Protein AF-A0A358J185-F1 (afdb_monomer)

Mean predicted aligned error: 3.89 Å

Structure (mmCIF, N/CA/C/O backbone):
data_AF-A0A358J185-F1
#
_entry.id   AF-A0A358J185-F1
#
loop_
_atom_site.group_PDB
_atom_site.id
_atom_site.type_symbol
_atom_site.label_atom_id
_atom_site.label_alt_id
_atom_site.label_comp_id
_atom_site.label_asym_id
_atom_site.label_entity_id
_atom_site.label_seq_id
_atom_site.pdbx_PDB_ins_code
_atom_site.Cartn_x
_atom_site.Cartn_y
_atom_site.Cartn_z
_atom_site.occupancy
_atom_site.B_iso_or_equiv
_atom_site.auth_seq_id
_atom_site.auth_comp_id
_atom_site.auth_asym_id
_atom_site.auth_atom_id
_atom_site.pdbx_PDB_model_num
ATOM 1 N N . MET A 1 1 ? -5.101 -3.914 -19.985 1.00 59.25 1 MET A N 1
ATOM 2 C CA . MET A 1 1 ? -5.895 -3.019 -20.873 1.00 59.25 1 MET A CA 1
ATOM 3 C C . MET A 1 1 ? -5.286 -1.609 -20.843 1.00 59.25 1 MET A C 1
ATOM 5 O O . MET A 1 1 ? -5.954 -0.661 -20.461 1.00 59.25 1 MET A O 1
ATOM 9 N N . LEU A 1 2 ? -4.004 -1.486 -21.216 1.00 67.00 2 LEU A N 1
ATOM 10 C CA . LEU A 1 2 ? -3.226 -0.236 -21.304 1.00 67.00 2 LEU A CA 1
ATOM 11 C C . LEU A 1 2 ? -2.103 -0.425 -22.350 1.00 67.00 2 LEU A C 1
ATOM 13 O O . LEU A 1 2 ? -0.929 -0.325 -22.026 1.00 67.00 2 LEU A O 1
ATOM 17 N N . GLN A 1 3 ? -2.456 -0.813 -23.576 1.00 63.97 3 GLN A N 1
ATOM 18 C CA . GLN A 1 3 ? -1.475 -1.073 -24.640 1.00 63.97 3 GLN A CA 1
ATOM 19 C C . GLN A 1 3 ? -1.248 0.183 -25.482 1.00 63.97 3 GLN A C 1
ATOM 21 O O . GLN A 1 3 ? -2.198 0.934 -25.718 1.00 63.97 3 GLN A O 1
ATOM 26 N N . ASN A 1 4 ? -0.024 0.371 -25.981 1.00 73.94 4 ASN A N 1
ATOM 27 C CA . ASN A 1 4 ? 0.360 1.477 -26.870 1.00 73.94 4 ASN A CA 1
ATOM 28 C C . ASN A 1 4 ? 0.267 2.866 -26.216 1.00 73.94 4 ASN A C 1
ATOM 30 O O . ASN A 1 4 ? 0.057 3.875 -26.893 1.00 73.94 4 ASN A O 1
ATOM 34 N N . LEU A 1 5 ? 0.384 2.929 -24.888 1.00 81.19 5 LEU A N 1
ATOM 35 C CA . LEU A 1 5 ? 0.403 4.183 -24.133 1.00 81.19 5 LEU A CA 1
ATOM 36 C C . LEU A 1 5 ? 1.805 4.549 -23.651 1.00 81.19 5 LEU A C 1
ATOM 38 O O . LEU A 1 5 ? 1.970 5.625 -23.088 1.00 81.19 5 LEU A O 1
ATOM 42 N N . GLU A 1 6 ? 2.812 3.709 -23.862 1.00 79.00 6 GLU A N 1
ATOM 43 C CA . GLU A 1 6 ? 4.148 3.821 -23.277 1.00 79.00 6 GLU A CA 1
ATOM 44 C C . GLU A 1 6 ? 4.807 5.143 -23.680 1.00 79.00 6 GLU A C 1
ATOM 46 O O . GLU A 1 6 ? 5.250 5.906 -22.821 1.00 79.00 6 GLU A O 1
ATOM 51 N N . THR A 1 7 ? 4.804 5.463 -24.978 1.00 78.31 7 THR A N 1
ATOM 52 C CA . THR A 1 7 ? 5.382 6.707 -25.510 1.00 78.31 7 THR A CA 1
ATOM 53 C C . THR A 1 7 ? 4.653 7.940 -24.976 1.00 78.31 7 THR A C 1
ATOM 55 O O . THR A 1 7 ? 5.288 8.850 -24.446 1.00 78.31 7 THR A O 1
ATOM 58 N N . LEU A 1 8 ? 3.315 7.950 -25.024 1.00 83.25 8 LEU A N 1
ATOM 59 C CA . LEU A 1 8 ? 2.507 9.063 -24.506 1.00 83.25 8 LEU A CA 1
ATOM 60 C C . LEU A 1 8 ? 2.686 9.240 -22.989 1.00 83.25 8 LEU A C 1
ATOM 62 O O . LEU A 1 8 ? 2.781 10.362 -22.492 1.00 83.25 8 LEU A O 1
ATOM 66 N N . SER A 1 9 ? 2.791 8.135 -22.251 1.00 84.06 9 SER A N 1
ATOM 67 C CA . SER A 1 9 ? 2.988 8.105 -20.797 1.00 84.06 9 SER A CA 1
ATOM 68 C C . SER A 1 9 ? 4.340 8.685 -20.381 1.00 84.06 9 SER A C 1
ATOM 70 O O . SER A 1 9 ? 4.456 9.294 -19.313 1.00 84.06 9 SER A O 1
ATOM 72 N N . ARG A 1 10 ? 5.377 8.528 -21.215 1.00 83.25 10 ARG A N 1
ATOM 73 C CA . ARG A 1 10 ? 6.713 9.089 -20.954 1.00 83.25 10 ARG A CA 1
ATOM 74 C C . ARG A 1 10 ? 6.713 10.607 -20.995 1.00 83.25 10 ARG A C 1
ATOM 76 O O . ARG A 1 10 ? 7.297 11.229 -20.110 1.00 83.25 10 ARG A O 1
ATOM 83 N N . GLU A 1 11 ? 6.043 11.184 -21.984 1.00 88.12 11 GLU A N 1
ATOM 84 C CA . GLU A 1 11 ? 6.036 12.631 -22.218 1.00 88.12 11 GLU A CA 1
ATOM 85 C C . GLU A 1 11 ? 4.944 13.363 -21.426 1.00 88.12 11 GLU A C 1
ATOM 87 O O . GLU A 1 11 ? 5.024 14.579 -21.224 1.00 88.12 11 GLU A O 1
ATOM 92 N N . ALA A 1 12 ? 3.943 12.632 -20.923 1.00 92.12 12 ALA A N 1
ATOM 93 C CA . ALA A 1 12 ? 2.858 13.190 -20.132 1.00 92.12 12 ALA A CA 1
ATOM 94 C C . ALA A 1 12 ? 3.372 13.942 -18.890 1.00 92.12 12 ALA A C 1
ATOM 96 O O . ALA A 1 12 ? 4.099 13.405 -18.045 1.00 92.12 12 ALA A O 1
ATOM 97 N N . ARG A 1 13 ? 2.935 15.199 -18.757 1.00 93.12 13 ARG A N 1
ATOM 98 C CA . ARG A 1 13 ? 3.294 16.108 -17.651 1.00 93.12 13 ARG A CA 1
ATOM 99 C C . ARG A 1 13 ? 2.255 16.168 -16.534 1.00 93.12 13 ARG A C 1
ATOM 101 O O . ARG A 1 13 ? 2.400 16.936 -15.596 1.00 93.12 13 ARG A O 1
ATOM 108 N N . SER A 1 14 ? 1.174 15.396 -16.626 1.00 96.12 14 SER A N 1
ATOM 109 C CA . SER A 1 14 ? 0.219 15.323 -15.521 1.00 96.12 14 SER A CA 1
ATOM 110 C C . SER A 1 14 ? 0.848 14.602 -14.329 1.00 96.12 14 SER A C 1
ATOM 112 O O . SER A 1 14 ? 1.540 13.596 -14.511 1.00 96.12 14 SER A O 1
ATOM 114 N N . TRP A 1 15 ? 0.520 15.061 -13.122 1.00 97.38 15 TRP A N 1
ATOM 115 C CA . TRP A 1 15 ? 1.084 14.581 -11.859 1.00 97.38 15 TRP A CA 1
ATOM 116 C C . TRP A 1 15 ? 1.214 13.045 -11.723 1.00 97.38 15 TRP A C 1
ATOM 118 O O . TRP A 1 15 ? 2.294 12.599 -11.334 1.00 97.38 15 TRP A O 1
ATOM 128 N N . PRO A 1 16 ? 0.223 12.198 -12.092 1.00 97.50 16 PRO A N 1
ATOM 129 C CA . PRO A 1 16 ? 0.370 10.745 -11.954 1.00 97.50 16 PRO A CA 1
ATOM 130 C C . PRO A 1 16 ? 1.547 10.155 -12.742 1.00 97.50 16 PRO A C 1
ATOM 132 O O . PRO A 1 16 ? 2.227 9.260 -12.247 1.00 97.50 16 PRO A O 1
ATOM 135 N N . PHE A 1 17 ? 1.825 10.674 -13.943 1.00 96.94 17 PHE A N 1
ATOM 136 C CA . PHE A 1 17 ? 2.934 10.205 -14.779 1.00 96.94 17 PHE A CA 1
ATOM 137 C C . PHE A 1 17 ? 4.289 10.719 -14.287 1.00 96.94 17 PHE A C 1
ATOM 139 O O . PHE A 1 17 ? 5.281 9.996 -14.367 1.00 96.94 17 PHE A O 1
ATOM 146 N N . GLU A 1 18 ? 4.340 11.918 -13.702 1.00 96.94 18 GLU A N 1
ATOM 147 C CA . GLU A 1 18 ? 5.538 12.383 -12.992 1.00 96.94 18 GLU A CA 1
ATOM 148 C C . GLU A 1 18 ? 5.872 11.461 -11.815 1.00 96.94 18 GLU A C 1
ATOM 150 O O . GLU A 1 18 ? 7.007 10.997 -11.695 1.00 96.94 18 GLU A O 1
ATOM 155 N N . GLN A 1 19 ? 4.873 11.114 -10.997 1.00 98.06 19 GLN A N 1
ATOM 156 C CA . GLN A 1 19 ? 5.066 10.180 -9.887 1.00 98.06 19 GLN A CA 1
ATOM 157 C C . GLN A 1 19 ? 5.414 8.767 -10.365 1.00 98.06 19 GLN A C 1
ATOM 159 O O . GLN A 1 19 ? 6.280 8.128 -9.774 1.00 98.06 19 GLN A O 1
ATOM 164 N N . ALA A 1 20 ? 4.820 8.290 -11.460 1.00 97.62 20 ALA A N 1
ATOM 165 C CA . ALA A 1 20 ? 5.160 6.995 -12.047 1.00 97.62 20 ALA A CA 1
ATOM 166 C C . ALA A 1 20 ? 6.625 6.928 -12.513 1.00 97.62 20 ALA A C 1
ATOM 168 O O . ALA A 1 20 ? 7.299 5.925 -12.278 1.00 97.62 20 ALA A O 1
ATOM 169 N N . ARG A 1 21 ? 7.154 8.002 -13.117 1.00 96.62 21 ARG A N 1
ATOM 170 C CA . ARG A 1 21 ? 8.577 8.086 -13.492 1.00 96.62 21 ARG A CA 1
ATOM 171 C C . ARG A 1 21 ? 9.492 8.124 -12.269 1.00 96.62 21 ARG A C 1
ATOM 173 O O . ARG A 1 21 ? 10.516 7.441 -12.263 1.00 96.62 21 ARG A O 1
ATOM 180 N N . ASN A 1 22 ? 9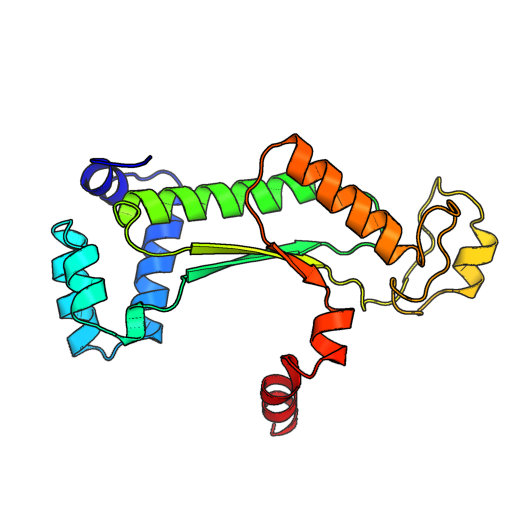.109 8.858 -11.223 1.00 97.31 22 ASN A N 1
ATOM 181 C CA . ASN A 1 22 ? 9.845 8.868 -9.955 1.00 97.31 22 ASN A CA 1
ATOM 182 C C . ASN A 1 22 ? 9.863 7.476 -9.308 1.00 97.31 22 ASN A C 1
ATOM 184 O O . ASN A 1 22 ? 10.914 7.019 -8.855 1.00 97.31 22 ASN A O 1
ATOM 188 N N . LEU A 1 23 ? 8.722 6.781 -9.316 1.00 98.00 23 LEU A N 1
ATOM 189 C CA . LEU A 1 23 ? 8.591 5.412 -8.824 1.00 98.00 23 LEU A CA 1
ATOM 190 C C . LEU A 1 23 ? 9.481 4.451 -9.619 1.00 98.00 23 LEU A C 1
ATOM 192 O O . LEU A 1 23 ? 10.231 3.687 -9.016 1.00 98.00 23 LEU A O 1
ATOM 196 N N . LEU A 1 24 ? 9.468 4.528 -10.953 1.00 97.50 24 LEU A N 1
ATOM 197 C CA . LEU A 1 24 ? 10.347 3.730 -11.810 1.00 97.50 24 LEU A CA 1
ATOM 198 C C . LEU A 1 24 ? 11.825 3.957 -11.468 1.00 97.50 24 LEU A C 1
ATOM 200 O O . LEU A 1 24 ? 12.553 2.998 -11.213 1.00 97.50 24 LEU A O 1
ATOM 204 N N . ALA A 1 25 ? 12.261 5.217 -11.398 1.00 97.56 25 ALA A N 1
ATOM 205 C CA . ALA A 1 25 ? 13.638 5.556 -11.049 1.00 97.56 25 ALA A CA 1
ATOM 206 C C . ALA A 1 25 ? 14.028 5.020 -9.659 1.00 97.56 25 ALA A C 1
ATOM 208 O O . ALA A 1 25 ? 15.124 4.481 -9.482 1.00 97.56 25 ALA A O 1
ATOM 209 N N . HIS A 1 26 ? 13.122 5.124 -8.684 1.00 97.88 26 HIS A N 1
ATOM 210 C CA . HIS A 1 26 ? 13.327 4.600 -7.338 1.00 97.88 26 HIS A CA 1
ATOM 211 C C . HIS A 1 26 ? 13.476 3.074 -7.327 1.00 97.88 26 HIS A C 1
ATOM 213 O O . HIS A 1 26 ? 14.424 2.556 -6.735 1.00 97.88 26 HIS A O 1
ATOM 219 N N . VAL A 1 27 ? 12.571 2.356 -7.998 1.00 97.88 27 VAL A N 1
ATOM 220 C CA . VAL A 1 27 ? 12.570 0.888 -8.061 1.00 97.88 27 VAL A CA 1
ATOM 221 C C . VAL A 1 27 ? 13.848 0.372 -8.716 1.00 97.88 27 VAL A C 1
ATOM 223 O O . VAL A 1 27 ? 14.494 -0.508 -8.147 1.00 97.88 27 VAL A O 1
ATOM 226 N N . LEU A 1 28 ? 14.258 0.949 -9.852 1.00 98.00 28 LEU A N 1
ATOM 227 C CA . LEU A 1 28 ? 15.496 0.548 -10.523 1.00 98.00 28 LEU A CA 1
ATOM 228 C C . LEU A 1 28 ? 16.717 0.794 -9.627 1.00 98.00 28 LEU A C 1
ATOM 230 O O . LEU A 1 28 ? 17.526 -0.108 -9.439 1.00 98.00 28 LEU A O 1
ATOM 234 N N . LYS A 1 29 ? 16.810 1.969 -8.986 1.00 97.88 29 LYS A N 1
ATOM 235 C CA . LYS A 1 29 ? 17.905 2.290 -8.052 1.00 97.88 29 LYS A CA 1
ATOM 236 C C . LYS A 1 29 ? 17.968 1.340 -6.852 1.00 97.88 29 LYS A C 1
ATOM 238 O O . LYS A 1 29 ? 19.047 1.101 -6.322 1.00 97.88 29 LYS A O 1
ATOM 243 N N . LYS A 1 30 ? 16.823 0.855 -6.365 1.00 97.50 30 LYS A N 1
ATOM 244 C CA . LYS A 1 30 ? 16.763 -0.034 -5.196 1.00 97.50 30 LYS A CA 1
ATOM 245 C C . LYS A 1 30 ? 17.065 -1.491 -5.516 1.00 97.50 30 LYS A C 1
ATOM 247 O O . LYS A 1 30 ? 17.444 -2.218 -4.603 1.00 97.50 30 LYS A O 1
ATOM 252 N N . ARG A 1 31 ? 16.834 -1.924 -6.755 1.00 97.56 31 ARG A N 1
ATOM 253 C CA . ARG A 1 31 ? 16.885 -3.344 -7.132 1.00 97.56 31 ARG A CA 1
ATOM 254 C C . ARG A 1 31 ? 18.085 -3.712 -7.991 1.00 97.56 31 ARG A C 1
ATOM 256 O O . ARG A 1 31 ? 18.396 -4.891 -8.059 1.00 97.56 31 ARG A O 1
ATOM 263 N N . LEU A 1 32 ? 18.730 -2.738 -8.626 1.00 97.88 32 LEU A N 1
ATOM 264 C CA . LEU A 1 32 ? 19.818 -2.957 -9.573 1.00 97.88 32 LEU A CA 1
ATOM 265 C C . LEU A 1 32 ? 21.079 -2.202 -9.158 1.00 97.88 32 LEU A C 1
ATOM 267 O O . LEU A 1 32 ? 21.010 -1.173 -8.478 1.00 97.88 32 LEU A O 1
ATOM 271 N N . SER A 1 33 ? 22.228 -2.691 -9.621 1.00 97.00 33 SER A N 1
ATOM 272 C CA . SER A 1 33 ? 23.469 -1.913 -9.644 1.00 97.00 33 SER A CA 1
ATOM 273 C C . SER A 1 33 ? 23.377 -0.738 -10.629 1.00 97.00 33 SER A C 1
ATOM 275 O O . SER A 1 33 ? 22.462 -0.663 -11.450 1.00 97.00 33 SER A O 1
ATOM 277 N N . ASP A 1 34 ? 24.337 0.192 -10.579 1.00 95.25 34 ASP A N 1
ATOM 278 C CA . ASP A 1 34 ? 24.346 1.345 -11.490 1.00 95.25 34 ASP A CA 1
ATOM 279 C C . ASP A 1 34 ? 24.433 0.926 -12.972 1.00 95.25 34 ASP A C 1
ATOM 281 O O . ASP A 1 34 ? 23.692 1.462 -13.793 1.00 95.25 34 ASP A O 1
ATOM 285 N N . ALA A 1 35 ? 25.261 -0.071 -13.309 1.00 94.38 35 ALA A N 1
ATOM 286 C CA . ALA A 1 35 ? 25.406 -0.561 -14.684 1.00 94.38 35 ALA A CA 1
ATOM 287 C C . ALA A 1 35 ? 24.136 -1.261 -15.201 1.00 94.38 35 ALA A C 1
ATOM 289 O O . ALA A 1 35 ? 23.689 -1.011 -16.321 1.00 94.38 35 ALA A O 1
ATOM 290 N N . GLU A 1 36 ? 23.521 -2.111 -14.375 1.00 97.56 36 GLU A N 1
ATOM 291 C CA . GLU A 1 36 ? 22.258 -2.777 -14.717 1.00 97.56 36 GLU A CA 1
ATOM 292 C C . GLU A 1 36 ? 21.109 -1.773 -14.844 1.00 97.56 36 GLU A C 1
ATOM 294 O O . GLU A 1 36 ? 20.266 -1.911 -15.729 1.00 97.56 36 GLU A O 1
ATOM 299 N N . ARG A 1 37 ? 21.077 -0.736 -13.994 1.00 97.19 37 ARG A N 1
ATOM 300 C CA . ARG A 1 37 ? 20.059 0.319 -14.047 1.00 97.19 37 ARG A CA 1
ATOM 301 C C . ARG A 1 37 ? 20.049 1.024 -15.398 1.00 97.19 37 ARG A C 1
ATOM 303 O O . ARG A 1 37 ? 18.966 1.242 -15.940 1.00 97.19 37 ARG A O 1
ATOM 310 N N . ASP A 1 38 ? 21.214 1.391 -15.921 1.00 95.56 38 ASP A N 1
ATOM 311 C CA . ASP A 1 38 ? 21.305 2.116 -17.191 1.00 95.56 38 ASP A CA 1
ATOM 312 C C . ASP A 1 38 ? 20.855 1.227 -18.362 1.00 95.56 38 ASP A C 1
ATOM 314 O O . ASP A 1 38 ? 20.063 1.661 -19.202 1.00 95.56 38 ASP A O 1
ATOM 318 N N . ALA A 1 39 ? 21.249 -0.051 -18.360 1.00 97.19 39 ALA A N 1
ATOM 319 C CA . ALA A 1 39 ? 20.802 -1.031 -19.350 1.00 97.19 39 ALA A CA 1
ATOM 320 C C . ALA A 1 39 ? 19.283 -1.296 -19.282 1.00 97.19 39 ALA A C 1
ATOM 322 O O . ALA A 1 39 ? 18.598 -1.261 -20.307 1.00 97.19 39 ALA A O 1
ATOM 323 N N . ALA A 1 40 ? 18.730 -1.492 -18.081 1.00 97.38 40 ALA A N 1
ATOM 324 C CA . ALA A 1 40 ? 17.293 -1.666 -17.875 1.00 97.38 40 ALA A CA 1
ATOM 325 C C . ALA A 1 40 ? 16.506 -0.430 -18.323 1.00 97.38 40 ALA A C 1
ATOM 327 O O . ALA A 1 40 ? 15.461 -0.550 -18.964 1.00 97.38 40 ALA A O 1
ATOM 328 N N . LYS A 1 41 ? 17.017 0.770 -18.025 1.00 95.38 41 LYS A N 1
ATOM 329 C CA . LYS A 1 41 ? 16.385 2.024 -18.430 1.00 95.38 41 LYS A CA 1
ATOM 330 C C . LYS A 1 41 ? 16.328 2.171 -19.949 1.00 95.38 41 LYS A C 1
ATOM 332 O O . LYS A 1 41 ? 15.282 2.576 -20.443 1.00 95.38 41 LYS A O 1
ATOM 337 N N . LEU A 1 42 ? 17.384 1.804 -20.678 1.00 95.44 42 LEU A N 1
ATOM 338 C CA . LEU A 1 42 ? 17.385 1.832 -22.146 1.00 95.44 42 LEU A CA 1
ATOM 339 C C . LEU A 1 42 ? 16.308 0.917 -22.743 1.00 95.44 42 LEU A C 1
ATOM 341 O O . LEU A 1 42 ? 15.572 1.346 -23.630 1.00 95.44 42 LEU A O 1
ATOM 345 N N . LEU A 1 43 ? 16.179 -0.313 -22.234 1.00 96.31 43 LEU A N 1
ATOM 346 C CA . LEU A 1 43 ? 15.136 -1.246 -22.675 1.00 96.31 43 LEU A CA 1
ATOM 347 C C . LEU A 1 43 ? 13.739 -0.694 -22.389 1.00 96.31 43 LEU A C 1
ATOM 349 O O . LEU A 1 43 ? 12.899 -0.627 -23.286 1.00 96.31 43 LEU A O 1
ATOM 353 N N . ILE A 1 44 ? 13.507 -0.230 -21.159 1.00 94.38 44 ILE A N 1
ATOM 354 C CA . ILE A 1 44 ? 12.213 0.324 -20.762 1.00 94.38 44 ILE A CA 1
ATOM 355 C C . ILE A 1 44 ? 11.891 1.561 -21.606 1.00 94.38 44 ILE A C 1
ATOM 357 O O . ILE A 1 44 ? 10.790 1.641 -22.136 1.00 94.38 44 ILE A O 1
ATOM 361 N N . ASP A 1 45 ? 12.829 2.493 -21.793 1.00 91.31 45 ASP A N 1
ATOM 362 C CA . ASP A 1 45 ? 12.646 3.695 -22.622 1.00 91.31 45 ASP A CA 1
ATOM 363 C C . ASP A 1 45 ? 12.339 3.375 -24.090 1.00 91.31 45 ASP A C 1
ATOM 365 O O . ASP A 1 45 ? 11.557 4.092 -24.712 1.00 91.31 45 ASP A O 1
ATOM 369 N N . ALA A 1 46 ? 12.853 2.258 -24.607 1.00 92.00 46 ALA A N 1
ATOM 370 C CA . ALA A 1 46 ? 12.518 1.727 -25.926 1.00 92.00 46 ALA A CA 1
ATOM 371 C C . ALA A 1 46 ? 11.171 0.969 -25.982 1.00 92.00 46 ALA A C 1
ATOM 373 O O . ALA A 1 46 ? 10.845 0.387 -27.015 1.00 92.00 46 ALA A O 1
ATOM 374 N N . GLY A 1 47 ? 10.394 0.947 -24.893 1.00 91.31 47 GLY A N 1
ATOM 375 C CA . GLY A 1 47 ? 9.116 0.231 -24.797 1.00 91.31 47 GLY A CA 1
ATOM 376 C C . GLY A 1 47 ? 9.246 -1.271 -24.521 1.00 91.31 47 GLY A C 1
ATOM 377 O O . GLY A 1 47 ? 8.237 -1.961 -24.454 1.00 91.31 47 GLY A O 1
ATOM 378 N N . LYS A 1 48 ? 10.463 -1.780 -24.306 1.00 94.94 48 LYS A N 1
ATOM 379 C CA . LYS A 1 48 ? 10.784 -3.205 -24.123 1.00 94.94 48 LYS A CA 1
ATOM 380 C C . LYS A 1 48 ? 10.849 -3.577 -22.641 1.00 94.94 48 LYS A C 1
ATOM 382 O O . LYS A 1 48 ? 11.874 -4.033 -22.129 1.00 94.94 48 LYS A O 1
ATOM 387 N N . THR A 1 49 ? 9.777 -3.280 -21.906 1.00 95.69 49 THR A N 1
ATOM 388 C CA . THR A 1 49 ? 9.746 -3.537 -20.454 1.00 95.69 49 THR A CA 1
ATOM 389 C C . THR A 1 49 ? 9.786 -5.034 -20.150 1.00 95.69 49 THR A C 1
ATOM 391 O O . THR A 1 49 ? 10.460 -5.450 -19.215 1.00 95.69 49 THR A O 1
ATOM 394 N N . ASP A 1 50 ? 9.101 -5.845 -20.944 1.00 96.44 50 ASP A N 1
ATOM 395 C CA . ASP A 1 50 ? 9.141 -7.305 -20.883 1.00 96.44 50 ASP A CA 1
ATOM 396 C C . ASP A 1 50 ? 10.564 -7.867 -21.040 1.00 96.44 50 ASP A C 1
ATOM 398 O O . ASP A 1 50 ? 10.985 -8.684 -20.219 1.00 96.44 50 ASP A O 1
ATOM 402 N N . GLU A 1 51 ? 11.340 -7.375 -22.014 1.00 97.56 51 GLU A N 1
ATOM 403 C CA . GLU A 1 51 ? 12.750 -7.756 -22.187 1.00 97.56 51 GLU A CA 1
ATOM 404 C C . GLU A 1 51 ? 13.584 -7.360 -20.959 1.00 97.56 51 GLU A C 1
ATOM 406 O O . GLU A 1 51 ? 14.426 -8.138 -20.504 1.00 97.56 51 GLU A O 1
ATOM 411 N N . ALA A 1 52 ? 13.336 -6.180 -20.377 1.00 97.62 52 ALA A N 1
ATOM 412 C CA . ALA A 1 52 ? 14.024 -5.747 -19.161 1.00 97.62 52 ALA A CA 1
ATOM 413 C C . ALA A 1 52 ? 13.715 -6.666 -17.967 1.00 97.62 52 ALA A C 1
ATOM 415 O O . ALA A 1 52 ? 14.631 -7.057 -17.244 1.00 97.62 52 ALA A O 1
ATOM 416 N N . LEU A 1 53 ? 12.451 -7.051 -17.773 1.00 97.56 53 LEU A N 1
ATOM 417 C CA . LEU A 1 53 ? 12.048 -7.971 -16.703 1.00 97.56 53 LEU A CA 1
ATOM 418 C C . LEU A 1 53 ? 12.642 -9.371 -16.900 1.00 97.56 53 LEU A C 1
ATOM 420 O O . LEU A 1 53 ? 13.124 -9.971 -15.943 1.00 97.56 53 LEU A O 1
ATOM 424 N N . ALA A 1 54 ? 12.677 -9.864 -18.140 1.00 97.62 54 ALA A N 1
ATOM 425 C CA . ALA A 1 54 ? 13.298 -11.147 -18.465 1.00 97.62 54 ALA A CA 1
ATOM 426 C C . ALA A 1 54 ? 14.824 -11.137 -18.262 1.00 97.62 54 ALA A C 1
ATOM 428 O O . ALA A 1 54 ? 15.402 -12.156 -17.890 1.00 97.62 54 ALA A O 1
ATOM 429 N N . THR A 1 55 ? 15.472 -9.992 -18.497 1.00 98.06 55 THR A N 1
ATOM 430 C CA . THR A 1 55 ? 16.931 -9.842 -18.380 1.00 98.06 55 THR A CA 1
ATOM 431 C C . THR A 1 55 ? 17.381 -9.674 -16.929 1.00 98.06 55 THR A C 1
ATOM 433 O O . THR A 1 55 ? 18.400 -10.235 -16.531 1.00 98.06 55 THR A O 1
ATOM 436 N N . PHE A 1 56 ? 16.637 -8.908 -16.126 1.00 97.88 56 PHE A N 1
ATOM 437 C CA . PHE A 1 56 ? 17.039 -8.534 -14.771 1.00 97.88 56 PHE A CA 1
ATOM 438 C C . PHE A 1 56 ? 16.114 -9.159 -13.724 1.00 97.88 56 PHE A C 1
ATOM 440 O O . PHE A 1 56 ? 15.109 -8.567 -13.331 1.00 97.88 56 PHE A O 1
ATOM 447 N N . GLU A 1 57 ? 16.496 -10.329 -13.201 1.00 96.38 57 GLU A N 1
ATOM 448 C CA . GLU A 1 57 ? 15.688 -11.101 -12.241 1.00 96.38 57 GLU A CA 1
ATOM 449 C C . GLU A 1 57 ? 15.248 -10.280 -11.015 1.00 96.38 57 GLU A C 1
ATOM 451 O O . GLU A 1 57 ? 14.123 -10.417 -10.529 1.00 96.38 57 GLU A O 1
ATOM 456 N N . ALA A 1 58 ? 16.095 -9.361 -10.540 1.00 96.19 58 ALA A N 1
ATOM 457 C CA . ALA A 1 58 ? 15.777 -8.488 -9.412 1.00 96.19 58 ALA A CA 1
ATOM 458 C C . ALA A 1 58 ? 14.515 -7.628 -9.639 1.00 96.19 58 ALA A C 1
ATOM 460 O O . ALA A 1 58 ? 13.885 -7.184 -8.672 1.00 96.19 58 ALA A O 1
ATOM 461 N N . LEU A 1 59 ? 14.111 -7.409 -10.895 1.00 97.31 59 LEU A N 1
ATOM 462 C CA . LEU A 1 59 ? 12.909 -6.666 -11.256 1.00 97.31 59 LEU A CA 1
ATOM 463 C C . LEU A 1 59 ? 11.622 -7.501 -11.182 1.00 97.31 59 LEU A C 1
ATOM 465 O O . LEU A 1 59 ? 10.554 -6.907 -11.044 1.00 97.31 59 LEU A O 1
ATOM 469 N N . ASN A 1 60 ? 11.701 -8.837 -11.151 1.00 94.50 60 ASN A N 1
ATOM 470 C CA . ASN A 1 60 ? 10.537 -9.740 -11.176 1.00 94.50 60 ASN A CA 1
ATOM 471 C C . ASN A 1 60 ? 9.603 -9.598 -9.968 1.00 94.50 60 ASN A C 1
ATOM 473 O O . ASN A 1 60 ? 8.449 -10.026 -10.003 1.00 94.50 60 ASN A O 1
ATOM 477 N N . LYS A 1 61 ? 10.072 -8.980 -8.880 1.00 96.38 61 LYS A N 1
ATOM 478 C CA . LYS A 1 61 ? 9.219 -8.681 -7.728 1.00 96.38 61 LYS A CA 1
ATOM 479 C C . LYS A 1 61 ? 8.164 -7.634 -8.114 1.00 96.38 61 LYS A C 1
ATOM 481 O O . LYS A 1 61 ? 8.504 -6.642 -8.763 1.00 96.38 61 LYS A O 1
ATOM 486 N N . PRO A 1 62 ? 6.909 -7.759 -7.655 1.00 97.75 62 PRO A N 1
ATOM 487 C CA . PRO A 1 62 ? 5.908 -6.732 -7.907 1.00 97.75 62 PRO A CA 1
ATOM 488 C C . PRO A 1 62 ? 6.329 -5.387 -7.300 1.00 97.75 62 PRO A C 1
ATOM 490 O O . PRO A 1 62 ? 7.031 -5.333 -6.283 1.00 97.75 62 PRO A O 1
ATOM 493 N N . VAL A 1 63 ? 5.914 -4.289 -7.923 1.00 98.31 63 VAL A N 1
ATOM 494 C CA . VAL A 1 63 ? 6.017 -2.951 -7.330 1.00 98.31 63 VAL A CA 1
ATOM 495 C C . VAL A 1 63 ? 4.834 -2.764 -6.385 1.00 98.31 63 VAL A C 1
ATOM 497 O O . VAL A 1 63 ? 3.678 -2.860 -6.797 1.00 98.31 63 VAL A O 1
ATOM 500 N N . ILE A 1 64 ? 5.132 -2.552 -5.105 1.00 98.06 64 ILE A N 1
ATOM 501 C CA . ILE A 1 64 ? 4.123 -2.377 -4.062 1.00 98.06 64 ILE A CA 1
ATOM 502 C C . ILE A 1 64 ? 3.837 -0.887 -3.910 1.00 98.06 64 ILE A C 1
ATOM 504 O O . ILE A 1 64 ? 4.756 -0.094 -3.706 1.00 98.06 64 ILE A O 1
ATOM 508 N N . LEU A 1 65 ? 2.565 -0.530 -4.019 1.00 98.44 65 LEU A N 1
ATOM 509 C CA . LEU A 1 65 ? 2.026 0.752 -3.603 1.00 98.44 65 LEU A CA 1
ATOM 510 C C . LEU A 1 65 ? 1.174 0.521 -2.358 1.00 98.44 65 LEU A C 1
ATOM 512 O O . LEU A 1 65 ? 0.589 -0.549 -2.197 1.00 98.44 65 LEU A O 1
ATOM 516 N N . GLU A 1 66 ? 1.095 1.518 -1.490 1.00 97.88 66 GLU A N 1
ATOM 517 C CA . GLU A 1 66 ? 0.430 1.388 -0.197 1.00 97.88 66 GLU A CA 1
ATOM 518 C C . GLU A 1 66 ? -0.365 2.653 0.132 1.00 97.88 66 GLU A C 1
ATOM 520 O O . GLU A 1 66 ? -0.008 3.758 -0.286 1.00 97.88 66 GLU A O 1
ATOM 525 N N . THR A 1 67 ? -1.465 2.465 0.851 1.00 97.62 67 THR A N 1
ATOM 526 C CA . THR A 1 67 ? -2.326 3.502 1.433 1.00 97.62 67 THR A CA 1
ATOM 527 C C . THR A 1 67 ? -2.646 3.105 2.867 1.00 97.62 67 THR A C 1
ATOM 529 O O . THR A 1 67 ? -2.777 1.908 3.133 1.00 97.62 67 THR A O 1
ATOM 532 N N . GLY A 1 68 ? -2.834 4.075 3.753 1.00 96.00 68 GLY A N 1
ATOM 533 C CA . GLY A 1 68 ? -3.147 3.853 5.159 1.00 96.00 68 GLY A CA 1
ATOM 534 C C . GLY A 1 68 ? -4.611 4.124 5.505 1.00 96.00 68 GLY A C 1
ATOM 535 O O . GLY A 1 68 ? -5.307 4.926 4.876 1.00 96.00 68 GLY A O 1
ATOM 536 N N . TYR A 1 69 ? -5.083 3.465 6.557 1.00 97.06 69 TYR A N 1
ATOM 537 C CA . TYR A 1 69 ? -6.366 3.746 7.184 1.00 97.06 69 TYR A CA 1
ATOM 538 C C . TYR A 1 69 ? -6.293 3.477 8.683 1.00 97.06 69 TYR A C 1
ATOM 540 O O . TYR A 1 69 ? -6.028 2.357 9.105 1.00 97.06 69 TYR A O 1
ATOM 548 N N . GLY A 1 70 ? -6.603 4.489 9.494 1.00 95.94 70 GLY A N 1
ATOM 549 C CA . GLY A 1 70 ? -6.813 4.313 10.928 1.00 95.94 70 GLY A CA 1
ATOM 550 C C . GLY A 1 70 ? -8.274 3.947 11.212 1.00 95.94 70 GLY A C 1
ATOM 551 O O . GLY A 1 70 ? -9.127 4.838 11.132 1.00 95.94 70 GLY A O 1
ATOM 552 N N . PRO A 1 71 ? -8.606 2.704 11.614 1.00 95.12 71 PRO A N 1
ATOM 553 C CA . PRO A 1 71 ? -9.988 2.239 11.774 1.00 95.12 71 PRO A CA 1
ATOM 554 C C . PRO A 1 71 ? -10.619 2.688 13.100 1.00 95.12 71 PRO A C 1
ATOM 556 O O . PRO A 1 71 ? -11.343 1.942 13.755 1.00 95.12 71 PRO A O 1
ATOM 559 N N . SER A 1 72 ? -10.337 3.923 13.514 1.00 90.69 72 SER A N 1
ATOM 560 C CA . SER A 1 72 ? -10.929 4.576 14.690 1.00 90.69 72 SER A CA 1
ATOM 561 C C . SER A 1 72 ? -12.174 5.403 14.346 1.00 90.69 72 SER A C 1
ATOM 563 O O . SER A 1 72 ? -12.861 5.889 15.241 1.00 90.69 72 SER A O 1
ATOM 565 N N . GLY A 1 73 ? -12.484 5.549 13.056 1.00 89.75 73 GLY A N 1
ATOM 566 C CA . GLY A 1 73 ? -13.672 6.224 12.547 1.00 89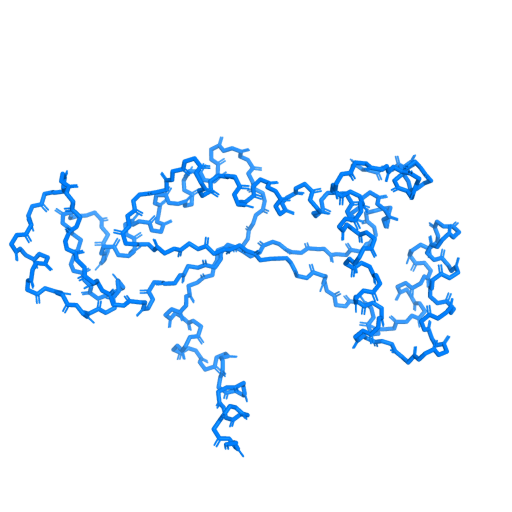.75 73 GLY A CA 1
ATOM 567 C C . GLY A 1 73 ? -14.038 5.721 11.154 1.00 89.75 73 GLY A C 1
ATOM 568 O O . GLY A 1 73 ? -13.279 4.983 10.533 1.00 89.75 73 GLY A O 1
ATOM 569 N N . LEU A 1 74 ? -15.211 6.113 10.660 1.00 92.12 74 LEU A N 1
ATOM 570 C CA . LEU A 1 74 ? -15.718 5.660 9.363 1.00 92.12 74 LEU A CA 1
ATOM 571 C C . LEU A 1 74 ? -14.875 6.193 8.187 1.00 92.12 74 LEU A C 1
ATOM 573 O O . LEU A 1 74 ? -14.342 7.304 8.275 1.00 92.12 74 LEU A O 1
ATOM 577 N N . PRO A 1 75 ? -14.777 5.442 7.071 1.00 94.19 75 PRO A N 1
ATOM 578 C CA . PRO A 1 75 ? -14.135 5.940 5.860 1.00 94.19 75 PRO A CA 1
ATOM 579 C C . PRO A 1 75 ? -14.860 7.189 5.340 1.00 94.19 75 PRO A C 1
ATOM 581 O O . PRO A 1 75 ? -16.089 7.278 5.374 1.00 94.19 75 PRO A O 1
ATOM 584 N N . HIS A 1 76 ? -14.093 8.158 4.846 1.00 93.38 76 HIS A N 1
ATOM 585 C CA . HIS A 1 76 ? -14.612 9.437 4.357 1.00 93.38 76 HIS A CA 1
ATOM 586 C C . HIS A 1 76 ? -13.934 9.859 3.046 1.00 93.38 76 HIS A C 1
ATOM 588 O O . HIS A 1 76 ? -13.044 9.181 2.535 1.00 93.38 76 HIS A O 1
ATOM 594 N N . MET A 1 77 ? -14.292 11.031 2.510 1.00 94.81 77 MET A N 1
ATOM 595 C CA . MET A 1 77 ? -13.738 11.532 1.240 1.00 94.81 77 MET A CA 1
ATOM 596 C C . MET A 1 77 ? -12.207 11.633 1.228 1.00 94.81 77 MET A C 1
ATOM 598 O O . MET A 1 77 ? -11.582 11.366 0.208 1.00 94.81 77 MET A O 1
ATOM 602 N N . GLY A 1 78 ? -11.583 11.967 2.362 1.00 95.56 78 GLY A N 1
ATOM 603 C CA . GLY A 1 78 ? -10.127 11.859 2.523 1.00 95.56 78 GLY A CA 1
ATOM 604 C C . GLY A 1 78 ? -9.571 10.444 2.279 1.00 95.56 78 GLY A C 1
ATOM 605 O O . GLY A 1 78 ? -8.640 10.311 1.491 1.00 95.56 78 GLY A O 1
ATOM 606 N N . THR A 1 79 ? -10.179 9.401 2.862 1.00 95.44 79 THR A N 1
ATOM 607 C CA . THR A 1 79 ? -9.828 7.986 2.630 1.00 95.44 79 THR A CA 1
ATOM 608 C C . THR A 1 79 ? -9.947 7.620 1.153 1.00 95.44 79 THR A C 1
ATOM 610 O O . THR A 1 79 ? -9.022 7.051 0.579 1.00 95.44 79 THR A O 1
ATOM 613 N N . PHE A 1 80 ? -11.049 8.022 0.504 1.00 96.81 80 PHE A N 1
ATOM 614 C CA . PHE A 1 80 ? -11.209 7.852 -0.942 1.00 96.81 80 PHE A CA 1
ATOM 615 C C . PHE A 1 80 ? -10.076 8.531 -1.710 1.00 96.81 80 PHE A C 1
ATOM 617 O O . PHE A 1 80 ? -9.460 7.921 -2.577 1.00 96.81 80 PHE A O 1
ATOM 624 N N . GLY A 1 81 ? -9.791 9.794 -1.390 1.00 97.44 81 GLY 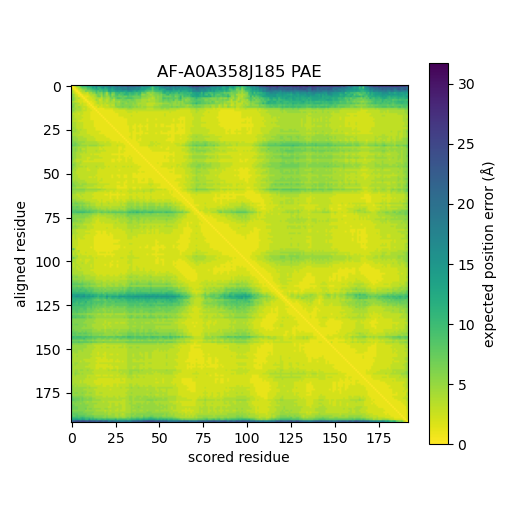A N 1
ATOM 625 C CA . GLY A 1 81 ? -8.767 10.574 -2.074 1.00 97.44 81 GLY A CA 1
ATOM 626 C C . GLY A 1 81 ? -7.378 9.949 -1.965 1.00 97.44 81 GLY A C 1
ATOM 627 O O . GLY A 1 81 ? -6.609 10.027 -2.920 1.00 97.44 81 GLY A O 1
ATOM 628 N N . GLU A 1 82 ? -7.056 9.323 -0.836 1.00 96.75 82 GLU A N 1
ATOM 629 C CA . GLU A 1 82 ? -5.797 8.601 -0.653 1.00 96.75 82 GLU A CA 1
ATOM 630 C C . GLU A 1 82 ? -5.690 7.391 -1.588 1.00 96.75 82 GLU A C 1
ATOM 632 O O . GLU A 1 82 ? -4.761 7.326 -2.396 1.00 96.75 82 GLU A O 1
ATOM 637 N N . VAL A 1 83 ? -6.689 6.504 -1.576 1.00 97.44 83 VAL A N 1
ATOM 638 C CA . VAL A 1 83 ? -6.708 5.313 -2.443 1.00 97.44 83 VAL A CA 1
ATOM 639 C C . VAL A 1 83 ? -6.790 5.689 -3.922 1.00 97.44 83 VAL A C 1
ATOM 641 O O . VAL A 1 83 ? -6.071 5.124 -4.752 1.00 97.44 83 VAL A O 1
ATOM 644 N N . ALA A 1 84 ? -7.594 6.695 -4.265 1.00 98.00 84 ALA A N 1
ATOM 645 C CA . ALA A 1 84 ? -7.744 7.180 -5.630 1.00 98.00 84 ALA A CA 1
ATOM 646 C C . ALA A 1 84 ? -6.427 7.731 -6.190 1.00 98.00 84 ALA A C 1
ATOM 648 O O . ALA A 1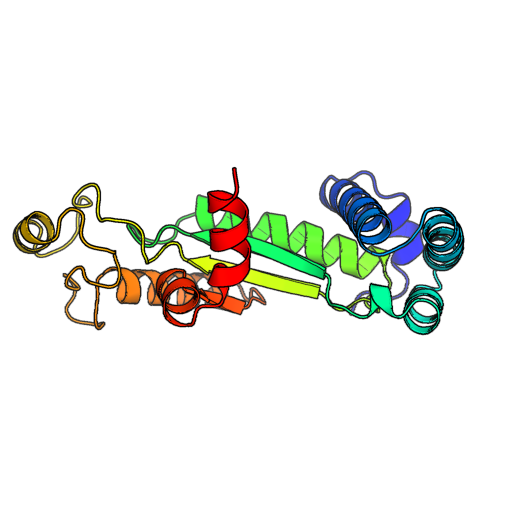 84 ? -6.030 7.352 -7.293 1.00 98.00 84 ALA A O 1
ATOM 649 N N . ARG A 1 85 ? -5.709 8.579 -5.440 1.00 98.00 85 ARG A N 1
ATOM 650 C CA . ARG A 1 85 ? -4.424 9.139 -5.893 1.00 98.00 85 ARG A CA 1
ATOM 651 C C . ARG A 1 85 ? -3.371 8.055 -6.091 1.00 98.00 85 ARG A C 1
ATOM 653 O O . ARG A 1 85 ? -2.702 8.053 -7.124 1.00 98.00 85 ARG A O 1
ATOM 660 N N . THR A 1 86 ? -3.252 7.112 -5.160 1.00 98.19 86 THR A N 1
ATOM 661 C CA . THR A 1 86 ? -2.305 5.996 -5.300 1.00 98.19 86 THR A CA 1
ATOM 662 C C . THR A 1 86 ? -2.673 5.105 -6.488 1.00 98.19 86 THR A C 1
ATOM 664 O O . THR A 1 86 ? -1.797 4.709 -7.258 1.00 98.19 86 THR A O 1
ATOM 667 N N . THR A 1 87 ? -3.967 4.875 -6.722 1.00 98.12 87 THR A N 1
ATOM 668 C CA . THR A 1 87 ? -4.466 4.151 -7.902 1.00 98.12 87 THR A CA 1
ATOM 669 C C . THR A 1 87 ? -4.134 4.880 -9.208 1.00 98.12 87 THR A C 1
ATOM 671 O O . THR A 1 87 ? -3.712 4.240 -10.170 1.00 98.12 87 THR A O 1
ATOM 674 N N . MET A 1 88 ? -4.247 6.214 -9.257 1.00 98.00 88 MET A N 1
ATOM 675 C CA . MET A 1 88 ? -3.844 7.004 -10.430 1.00 98.00 88 MET A CA 1
ATOM 676 C C . MET A 1 88 ? -2.356 6.818 -10.749 1.00 98.00 88 MET A C 1
ATOM 678 O O . MET A 1 88 ? -2.006 6.595 -11.908 1.00 98.00 88 MET A O 1
ATOM 682 N N . VAL A 1 89 ? -1.483 6.859 -9.735 1.00 98.44 89 VAL A N 1
ATOM 683 C CA . VAL A 1 89 ? -0.040 6.619 -9.911 1.00 98.44 89 VAL A CA 1
ATOM 684 C C . VAL A 1 89 ? 0.235 5.174 -10.338 1.00 98.44 89 VAL A C 1
ATOM 686 O O . VAL A 1 89 ? 1.017 4.961 -11.263 1.00 98.44 89 VAL A O 1
ATOM 689 N N . ARG A 1 90 ? -0.442 4.182 -9.738 1.00 98.00 90 ARG A N 1
ATOM 690 C CA . ARG A 1 90 ? -0.353 2.765 -10.142 1.00 98.00 90 ARG A CA 1
ATOM 691 C C . ARG A 1 90 ? -0.714 2.587 -11.616 1.00 98.00 90 ARG A C 1
ATOM 693 O O . ARG A 1 90 ? 0.028 1.942 -12.349 1.00 98.00 90 ARG A O 1
ATOM 700 N N . ASN A 1 91 ? -1.816 3.181 -12.065 1.00 96.94 91 ASN A N 1
ATOM 701 C CA . ASN A 1 91 ? -2.264 3.086 -13.455 1.00 96.94 91 ASN A CA 1
ATOM 702 C C . ASN A 1 91 ? -1.307 3.797 -14.418 1.00 96.94 91 ASN A C 1
ATOM 704 O O . ASN A 1 91 ? -0.998 3.254 -15.475 1.00 96.94 91 ASN A O 1
ATOM 708 N N . ALA A 1 92 ? -0.779 4.962 -14.035 1.00 97.25 92 ALA A N 1
ATOM 709 C CA . ALA A 1 92 ? 0.251 5.653 -14.806 1.00 97.25 92 ALA A CA 1
ATOM 710 C C . ALA A 1 92 ? 1.547 4.827 -14.906 1.00 97.25 92 ALA A C 1
ATOM 712 O O . ALA A 1 92 ? 2.152 4.766 -15.973 1.00 97.25 92 ALA A O 1
ATOM 713 N N . PHE A 1 93 ? 1.948 4.142 -13.830 1.00 97.56 93 PHE A N 1
ATOM 714 C CA . PHE A 1 93 ? 3.096 3.233 -13.834 1.00 97.56 93 PHE A CA 1
ATOM 715 C C . PHE A 1 93 ? 2.864 2.026 -14.745 1.00 97.56 93 PHE A C 1
ATOM 717 O O . PHE A 1 93 ? 3.734 1.695 -15.548 1.00 97.56 93 PHE A O 1
ATOM 724 N N . ARG A 1 94 ? 1.682 1.405 -14.678 1.00 96.88 94 ARG A N 1
ATOM 725 C CA . ARG A 1 94 ? 1.293 0.320 -15.591 1.00 96.88 94 ARG A CA 1
ATOM 726 C C . ARG A 1 94 ? 1.334 0.786 -17.046 1.00 96.88 94 ARG A C 1
ATOM 728 O O . ARG A 1 94 ? 1.976 0.140 -17.859 1.00 96.88 94 ARG A O 1
ATOM 735 N N . ALA A 1 95 ? 0.758 1.944 -17.367 1.00 95.44 95 ALA A N 1
ATOM 736 C CA . ALA A 1 95 ? 0.804 2.503 -18.721 1.00 95.44 95 ALA A CA 1
ATOM 737 C C . ALA A 1 95 ? 2.241 2.822 -19.188 1.00 95.44 95 ALA A C 1
ATOM 739 O O . ALA A 1 95 ? 2.598 2.537 -20.327 1.00 95.44 95 ALA A O 1
ATOM 740 N N . LEU A 1 96 ? 3.095 3.345 -18.300 1.00 94.44 96 LEU A N 1
ATOM 741 C CA . LEU A 1 96 ? 4.515 3.608 -18.575 1.00 94.44 96 LEU A CA 1
ATOM 742 C C . LEU A 1 96 ? 5.316 2.326 -18.869 1.00 94.44 96 LEU A C 1
ATOM 744 O O . LEU A 1 96 ? 6.322 2.375 -19.576 1.00 94.44 96 LEU A O 1
ATOM 748 N N . THR A 1 97 ? 4.886 1.196 -18.310 1.00 95.06 97 THR A N 1
ATOM 749 C CA . THR A 1 97 ? 5.567 -0.107 -18.374 1.00 95.06 97 THR A CA 1
ATOM 750 C C . THR A 1 97 ? 4.879 -1.099 -19.317 1.00 95.06 97 THR A C 1
ATOM 752 O O . THR A 1 97 ? 5.197 -2.287 -19.285 1.00 95.06 97 THR A O 1
ATOM 755 N N . GLY A 1 98 ? 3.929 -0.637 -20.139 1.00 94.06 98 GLY A N 1
ATOM 756 C CA . GLY A 1 98 ? 3.154 -1.486 -21.055 1.00 94.06 98 GLY A CA 1
ATOM 757 C C . GLY A 1 98 ? 2.315 -2.557 -20.351 1.00 94.06 98 GLY A C 1
ATOM 758 O O . GLY A 1 98 ? 1.973 -3.576 -20.940 1.00 94.06 98 GLY A O 1
ATOM 759 N N . ASP A 1 99 ? 2.009 -2.357 -19.067 1.00 94.88 99 ASP A N 1
ATOM 760 C CA . ASP A 1 99 ? 1.314 -3.311 -18.194 1.00 94.88 99 ASP A CA 1
ATOM 761 C C . ASP A 1 99 ? 2.089 -4.632 -17.972 1.00 94.88 99 ASP A C 1
ATOM 763 O O . ASP A 1 99 ? 1.525 -5.602 -17.471 1.00 94.88 99 ASP A O 1
ATOM 767 N N . HIS A 1 100 ? 3.387 -4.679 -18.309 1.00 95.50 100 HIS A N 1
ATOM 768 C CA . HIS A 1 100 ? 4.228 -5.873 -18.142 1.00 95.50 100 HIS A CA 1
ATOM 769 C C . HIS A 1 100 ? 4.703 -6.079 -16.700 1.00 95.50 100 HIS A C 1
ATOM 771 O O . HIS A 1 100 ? 4.939 -7.208 -16.270 1.00 95.50 100 HIS A O 1
ATOM 777 N N . TRP A 1 101 ? 4.864 -4.994 -15.940 1.00 96.88 101 TRP A N 1
ATOM 778 C CA . TRP A 1 101 ? 5.407 -5.060 -14.588 1.00 96.88 101 TRP A CA 1
ATOM 779 C C . TRP A 1 101 ? 4.290 -5.198 -13.555 1.00 96.88 101 TRP A C 1
ATOM 781 O O . TRP A 1 101 ? 3.478 -4.292 -13.367 1.00 96.88 101 TRP A O 1
ATOM 791 N N . ALA A 1 102 ? 4.272 -6.327 -12.842 1.00 97.62 102 ALA A N 1
ATOM 792 C CA . ALA A 1 102 ? 3.292 -6.587 -11.796 1.00 97.62 102 ALA A CA 1
ATOM 793 C C . ALA A 1 102 ? 3.285 -5.483 -10.721 1.00 97.62 102 ALA A C 1
ATOM 795 O O . ALA A 1 102 ? 4.328 -5.092 -10.189 1.00 97.62 102 ALA A O 1
ATOM 796 N N . THR A 1 103 ? 2.088 -5.020 -10.355 1.00 98.31 103 THR A N 1
ATOM 797 C CA . THR A 1 103 ? 1.875 -4.036 -9.285 1.00 98.31 103 THR A CA 1
ATOM 798 C C . THR A 1 103 ? 0.835 -4.538 -8.296 1.00 98.31 103 THR A C 1
ATOM 800 O O . THR A 1 103 ? -0.129 -5.197 -8.688 1.00 98.31 103 THR A O 1
ATOM 803 N N . ARG A 1 104 ? 1.002 -4.184 -7.022 1.00 98.25 104 ARG A N 1
ATOM 804 C CA . ARG A 1 104 ? 0.030 -4.449 -5.952 1.00 98.25 104 ARG A CA 1
ATOM 805 C C . ARG A 1 104 ? -0.272 -3.148 -5.223 1.00 98.25 104 ARG A C 1
ATOM 807 O O . ARG A 1 104 ? 0.632 -2.334 -5.047 1.00 98.25 104 ARG A O 1
ATOM 814 N N . LEU A 1 105 ? -1.523 -2.962 -4.819 1.00 98.50 105 LEU A N 1
ATOM 815 C CA . LEU A 1 105 ? -1.948 -1.851 -3.974 1.00 98.50 105 LEU A CA 1
ATOM 816 C C . LEU A 1 105 ? -2.403 -2.416 -2.634 1.00 98.50 105 LEU A C 1
ATOM 818 O O . LEU A 1 105 ? -3.380 -3.153 -2.596 1.00 98.50 105 LEU A O 1
ATOM 822 N N . ILE A 1 106 ? -1.704 -2.082 -1.557 1.00 98.62 106 ILE A N 1
ATOM 823 C CA . ILE A 1 106 ? -2.061 -2.500 -0.203 1.00 98.62 106 ILE A CA 1
ATOM 824 C C . ILE A 1 106 ? -2.857 -1.377 0.466 1.00 98.62 106 ILE A C 1
ATOM 826 O O . ILE A 1 106 ? -2.374 -0.252 0.573 1.00 98.62 106 ILE A O 1
ATOM 830 N N . ALA A 1 107 ? -4.064 -1.691 0.934 1.00 98.25 107 ALA A N 1
ATOM 831 C CA . ALA A 1 107 ? -4.798 -0.857 1.878 1.00 98.25 107 ALA A CA 1
ATOM 832 C C . ALA A 1 107 ? -4.478 -1.349 3.294 1.00 98.25 107 ALA A C 1
ATOM 834 O O . ALA A 1 107 ? -5.071 -2.318 3.779 1.00 98.25 107 ALA A O 1
ATOM 835 N N . PHE A 1 108 ? -3.483 -0.718 3.911 1.00 98.44 108 PHE A N 1
ATOM 836 C CA . PHE A 1 108 ? -2.983 -1.070 5.228 1.00 98.44 108 PHE A CA 1
ATOM 837 C C . PHE A 1 108 ? -3.846 -0.418 6.309 1.00 98.44 108 PHE A C 1
ATOM 839 O O . PHE A 1 108 ? -4.098 0.786 6.282 1.00 98.44 108 PHE A O 1
ATOM 846 N N . SER A 1 109 ? -4.335 -1.224 7.243 1.00 98.31 109 SER A N 1
ATOM 847 C CA . SER A 1 109 ? -5.157 -0.778 8.357 1.00 98.31 109 SER A CA 1
ATOM 848 C C . SER A 1 109 ? -4.342 -0.764 9.639 1.00 98.31 109 SER A C 1
ATOM 850 O O . SER A 1 109 ? -3.894 -1.818 10.094 1.00 98.31 109 SER A O 1
ATOM 852 N N . ASP A 1 110 ? -4.217 0.407 10.258 1.00 97.75 110 ASP A N 1
ATOM 853 C CA . ASP A 1 110 ? -3.552 0.612 11.548 1.00 97.75 110 ASP A CA 1
ATOM 854 C C . ASP A 1 110 ? -4.447 0.153 12.718 1.00 97.75 110 ASP A C 1
ATOM 856 O O . ASP A 1 110 ? -4.640 0.842 13.714 1.00 97.75 110 ASP A O 1
ATOM 860 N N . ASP A 1 111 ? -5.048 -1.032 12.605 1.00 97.75 111 ASP A N 1
ATOM 861 C CA . ASP A 1 111 ? -6.024 -1.571 13.560 1.00 97.75 111 ASP A CA 1
ATOM 862 C C . ASP A 1 111 ? -5.428 -2.033 14.903 1.00 97.75 111 ASP A C 1
ATOM 864 O O . ASP A 1 111 ? -6.163 -2.375 15.836 1.00 97.75 111 ASP A O 1
ATOM 868 N N . MET A 1 112 ? -4.102 -2.019 15.019 1.00 97.81 112 MET A N 1
ATOM 869 C CA . MET A 1 112 ? -3.386 -2.197 16.278 1.00 97.81 112 MET A CA 1
ATOM 870 C C . MET A 1 112 ? -3.259 -0.896 17.088 1.00 97.81 112 MET A C 1
ATOM 872 O O . MET A 1 112 ? -2.940 -0.967 18.278 1.00 97.81 112 MET A O 1
ATOM 876 N N . ASP A 1 113 ? -3.537 0.271 16.492 1.00 97.00 113 ASP A N 1
ATOM 877 C CA . ASP A 1 113 ? -3.495 1.550 17.203 1.00 97.00 113 ASP A CA 1
ATOM 878 C C . ASP A 1 113 ? -4.481 1.578 18.372 1.00 97.00 113 ASP A C 1
ATOM 880 O O . ASP A 1 113 ? -5.569 1.001 18.323 1.00 97.00 113 ASP A O 1
ATOM 884 N N . GLY A 1 114 ? -4.105 2.294 19.431 1.00 97.19 114 GLY A N 1
ATOM 885 C CA . GLY A 1 114 ? -4.960 2.485 20.596 1.00 97.19 114 GLY A CA 1
ATOM 886 C C . GLY A 1 114 ? -6.137 3.425 20.317 1.00 97.19 114 GLY A C 1
ATOM 887 O O . GLY A 1 114 ? -5.972 4.479 19.691 1.00 97.19 114 GLY A O 1
ATOM 888 N N . LEU A 1 115 ? -7.319 3.118 20.861 1.00 96.69 115 LEU A N 1
ATOM 889 C CA . LEU A 1 115 ? -8.452 4.050 20.868 1.00 96.69 115 LEU A CA 1
ATOM 890 C C . LEU A 1 115 ? -8.121 5.283 21.725 1.00 96.69 115 LEU A C 1
ATOM 892 O O . LEU A 1 115 ? -8.196 5.250 22.950 1.00 96.69 115 LEU A O 1
ATOM 896 N N . ARG A 1 116 ? -7.740 6.388 21.076 1.00 95.75 116 ARG A N 1
ATOM 897 C CA . ARG A 1 116 ? -7.305 7.620 21.766 1.00 95.75 116 ARG A CA 1
ATOM 898 C C . ARG A 1 116 ? -8.449 8.457 22.332 1.00 95.75 116 ARG A C 1
ATOM 900 O O . ARG A 1 116 ? -8.251 9.193 23.292 1.00 95.75 116 ARG A O 1
ATOM 907 N N . LYS A 1 117 ? -9.617 8.398 21.700 1.00 94.62 117 LYS A N 1
ATOM 908 C CA . LYS A 1 117 ? -10.826 9.122 22.098 1.00 94.62 117 LYS A CA 1
ATOM 909 C C . LYS A 1 117 ? -12.048 8.354 21.624 1.00 94.62 117 LYS A C 1
ATOM 911 O O . LYS A 1 117 ? -11.971 7.675 20.604 1.00 94.62 117 LYS A O 1
ATOM 916 N N . VAL A 1 118 ? -13.168 8.518 22.320 1.00 93.56 118 VAL A N 1
ATOM 917 C CA . VAL A 1 118 ? -14.463 7.989 21.878 1.00 93.56 118 VAL A CA 1
ATOM 918 C C . VAL A 1 118 ? -15.009 8.890 20.762 1.00 93.56 118 VAL A C 1
ATOM 920 O O . VAL A 1 118 ? -15.139 10.096 20.990 1.00 93.56 118 VAL A O 1
ATOM 923 N N . PRO A 1 119 ? -15.284 8.362 19.554 1.00 89.81 119 PRO A N 1
ATOM 924 C CA . PRO A 1 119 ? -15.897 9.150 18.489 1.00 89.81 119 PRO A CA 1
ATOM 925 C C . PRO A 1 119 ? -17.305 9.636 18.858 1.00 89.81 119 PRO A C 1
ATOM 927 O O . PRO A 1 119 ? -18.032 8.988 19.606 1.00 89.81 119 PRO A O 1
ATOM 930 N N . GLU A 1 120 ? -17.702 10.784 18.317 1.00 88.94 120 GLU A N 1
ATOM 931 C CA . GLU A 1 120 ? -19.055 11.316 18.497 1.00 88.94 120 GLU A CA 1
ATOM 932 C C . GLU A 1 120 ? -20.067 10.561 17.621 1.00 88.94 120 GLU A C 1
ATOM 934 O O . GLU A 1 120 ? -19.727 10.052 16.553 1.00 88.94 120 GLU A O 1
ATOM 939 N N . GLY A 1 121 ? -21.329 10.505 18.057 1.00 85.69 121 GLY A N 1
ATOM 940 C CA . GLY A 1 121 ? -22.429 9.958 17.250 1.00 85.69 121 GLY A CA 1
ATOM 941 C C . GLY A 1 121 ? -22.473 8.430 17.133 1.00 85.69 121 GLY A C 1
ATOM 942 O O . GLY A 1 121 ? -23.253 7.911 16.337 1.00 85.69 121 GLY A O 1
ATOM 943 N N . ILE A 1 122 ? -21.673 7.707 17.919 1.00 90.00 122 ILE A N 1
ATOM 944 C CA . ILE A 1 122 ? -21.699 6.240 17.983 1.00 90.00 122 ILE A CA 1
ATOM 945 C C . ILE A 1 122 ? -22.524 5.746 19.182 1.00 90.00 122 ILE A C 1
ATOM 947 O O . ILE A 1 122 ? -22.572 6.419 20.218 1.00 90.00 122 ILE A O 1
ATOM 951 N N . PRO A 1 123 ? -23.181 4.578 19.068 1.00 92.00 123 PRO A N 1
ATOM 952 C CA . PRO A 1 123 ? -23.896 3.980 20.187 1.00 92.00 123 PRO A CA 1
ATOM 953 C C . PRO A 1 123 ? -22.935 3.586 21.317 1.00 92.00 123 PRO A C 1
ATOM 955 O O . PRO A 1 123 ? -21.737 3.421 21.109 1.00 92.00 123 PRO A O 1
ATOM 958 N N . ASN A 1 124 ? -23.476 3.413 22.524 1.00 92.12 124 ASN A N 1
ATOM 959 C CA . ASN A 1 124 ? -22.751 2.890 23.688 1.00 92.12 124 ASN A CA 1
ATOM 960 C C . ASN A 1 124 ? -21.412 3.604 24.013 1.00 92.12 124 ASN A C 1
ATOM 962 O O . ASN A 1 124 ? -20.406 2.934 24.245 1.00 92.12 124 ASN A O 1
ATOM 966 N N . PRO A 1 125 ? -21.361 4.950 24.089 1.00 93.12 125 PRO A N 1
ATOM 967 C CA . PRO A 1 125 ? -20.104 5.674 24.289 1.00 93.12 125 PRO A CA 1
ATOM 968 C C . PRO A 1 125 ? -19.419 5.363 25.629 1.00 93.12 125 PRO A C 1
ATOM 970 O O . PRO A 1 125 ? -18.194 5.372 25.689 1.00 93.12 125 PRO A O 1
ATOM 973 N N . GLU A 1 126 ? -20.171 5.046 26.691 1.00 94.19 126 GLU A N 1
ATOM 974 C CA . GLU A 1 126 ? -19.585 4.655 27.986 1.00 94.19 126 GLU A CA 1
ATOM 975 C C . GLU A 1 126 ? -18.791 3.345 27.897 1.00 94.19 126 GLU A C 1
ATOM 977 O O . GLU A 1 126 ? -17.692 3.263 28.435 1.00 94.19 126 GLU A O 1
ATOM 982 N N . MET A 1 127 ? -19.279 2.364 27.128 1.00 94.75 127 MET A N 1
ATOM 983 C CA . MET A 1 127 ? -18.561 1.107 26.875 1.00 94.75 127 MET A CA 1
ATOM 984 C C . MET A 1 127 ? -17.197 1.366 26.226 1.00 94.75 127 MET A C 1
ATOM 986 O O . MET A 1 127 ? -16.202 0.745 26.578 1.00 94.75 127 MET A O 1
ATOM 990 N N . LEU A 1 128 ? -17.135 2.317 25.295 1.00 94.44 128 LEU A N 1
ATOM 991 C CA . LEU A 1 128 ? -15.892 2.660 24.610 1.00 94.44 128 LEU A CA 1
ATOM 992 C C . LEU A 1 128 ? -14.941 3.489 25.472 1.00 94.44 128 LEU A C 1
ATOM 994 O O . LEU A 1 128 ? -13.737 3.463 25.231 1.00 94.44 128 LEU A O 1
ATOM 998 N N . ARG A 1 129 ? -15.451 4.209 26.482 1.00 96.06 129 ARG A N 1
ATOM 999 C CA . ARG A 1 129 ? -14.593 4.889 27.466 1.00 96.06 129 ARG A CA 1
ATOM 1000 C C . ARG A 1 129 ? -13.808 3.890 28.308 1.00 96.06 129 ARG A C 1
ATOM 1002 O O . ARG A 1 129 ? -12.652 4.156 28.619 1.00 96.06 129 ARG A O 1
ATOM 1009 N N . GLU A 1 130 ? -14.409 2.749 28.635 1.00 97.06 130 GLU A N 1
ATOM 1010 C CA . GLU A 1 130 ? -13.722 1.652 29.328 1.00 97.06 130 GLU A CA 1
ATOM 1011 C C . GLU A 1 130 ? -12.630 1.001 28.459 1.00 97.06 130 GLU A C 1
ATOM 1013 O O . GLU A 1 130 ? -11.644 0.504 28.995 1.00 97.06 130 GLU A O 1
ATOM 1018 N N . ASP A 1 131 ? -12.780 1.043 27.131 1.00 97.31 131 ASP A N 1
ATOM 1019 C CA . ASP A 1 131 ? -11.853 0.436 26.164 1.00 97.31 131 ASP A CA 1
ATOM 1020 C C . ASP A 1 131 ? -10.793 1.417 25.622 1.00 97.31 131 ASP A C 1
ATOM 1022 O O . ASP A 1 131 ? -10.077 1.106 24.664 1.00 97.31 131 ASP A O 1
ATOM 1026 N N . LEU A 1 132 ? -10.670 2.617 26.204 1.00 96.88 132 LEU A N 1
ATOM 1027 C CA . LEU A 1 132 ? -9.643 3.580 25.802 1.00 96.88 132 LEU A CA 1
ATOM 1028 C C . LEU A 1 132 ? -8.238 2.970 25.895 1.00 96.88 132 LEU A C 1
ATOM 1030 O O . LEU A 1 132 ? -7.924 2.186 26.788 1.00 96.88 132 LEU A O 1
ATOM 1034 N N . HIS A 1 133 ? -7.378 3.368 24.959 1.00 96.69 133 HIS A N 1
ATOM 1035 C CA . HIS A 1 133 ? -5.994 2.904 24.800 1.00 96.69 133 HIS A CA 1
ATOM 1036 C C . HIS A 1 133 ? -5.817 1.428 24.423 1.00 96.69 133 HIS A C 1
ATOM 1038 O O . HIS A 1 133 ? -4.701 1.037 24.079 1.00 96.69 133 HIS A O 1
ATOM 1044 N N . LEU A 1 134 ? -6.881 0.622 24.407 1.00 97.88 134 LEU A N 1
ATOM 1045 C CA . LEU A 1 134 ? -6.815 -0.717 23.834 1.00 97.88 134 LEU A CA 1
ATOM 1046 C C . LEU A 1 134 ? -6.637 -0.633 22.310 1.00 97.88 134 LEU A C 1
ATOM 1048 O O . LEU A 1 134 ? -7.181 0.289 21.689 1.00 97.88 134 LEU A O 1
ATOM 1052 N N . PRO A 1 135 ? -5.926 -1.599 21.694 1.00 97.88 135 PRO A N 1
ATOM 1053 C CA . PRO A 1 135 ? -5.891 -1.742 20.242 1.00 97.88 135 PRO A CA 1
ATOM 1054 C C . PRO A 1 135 ? -7.304 -1.775 19.659 1.00 97.88 135 PRO A C 1
ATOM 1056 O O . PRO A 1 135 ? -8.187 -2.413 20.237 1.00 97.88 135 PRO A O 1
ATOM 1059 N N . LEU A 1 136 ? -7.531 -1.166 18.496 1.00 97.94 136 LEU A N 1
ATOM 1060 C CA . LEU A 1 136 ? -8.857 -1.137 17.860 1.00 97.94 136 LEU A CA 1
ATOM 1061 C C . LEU A 1 136 ? -9.415 -2.545 17.587 1.00 97.94 136 LEU A C 1
ATOM 1063 O O . LEU A 1 136 ? -10.627 -2.740 17.643 1.00 97.94 136 LEU A O 1
ATOM 1067 N N . THR A 1 137 ? -8.551 -3.546 17.383 1.00 97.88 137 THR A N 1
ATOM 1068 C CA . THR A 1 137 ? -8.931 -4.973 17.297 1.00 97.88 137 THR A CA 1
ATOM 1069 C C . THR A 1 137 ? -9.332 -5.629 18.628 1.00 97.88 137 THR A C 1
ATOM 1071 O O . THR A 1 137 ? -9.683 -6.810 18.653 1.00 97.88 137 THR A O 1
ATOM 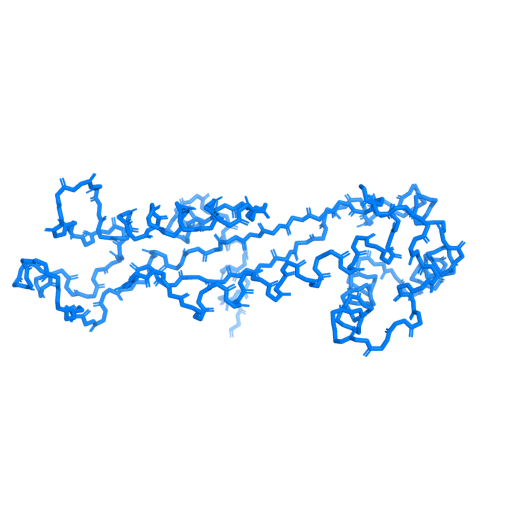1074 N N . LYS A 1 138 ? -9.257 -4.905 19.747 1.00 97.81 138 LYS A N 1
ATOM 1075 C CA . LYS A 1 138 ? -9.660 -5.339 21.098 1.00 97.81 138 LYS A CA 1
ATOM 1076 C C . LYS A 1 138 ? -10.787 -4.502 21.698 1.00 97.81 138 LYS A C 1
ATOM 1078 O O . LYS A 1 138 ? -11.450 -4.983 22.609 1.00 97.81 138 LYS A O 1
ATOM 1083 N N . VAL A 1 139 ? -11.011 -3.296 21.187 1.00 97.75 139 VAL A N 1
ATOM 1084 C CA . VAL A 1 139 ? -12.145 -2.439 21.554 1.00 97.75 139 VAL A CA 1
ATOM 1085 C C . VAL A 1 139 ? -13.452 -3.117 21.141 1.00 97.75 139 VAL A C 1
ATOM 1087 O O . VAL A 1 139 ? -13.578 -3.562 19.997 1.00 97.75 139 VAL A O 1
ATOM 1090 N N . ARG A 1 140 ? -14.432 -3.181 22.044 1.00 97.69 140 ARG A N 1
ATOM 1091 C CA . ARG A 1 140 ? -15.753 -3.776 21.787 1.00 97.69 140 ARG A CA 1
ATOM 1092 C C . ARG A 1 140 ? -16.471 -3.040 20.652 1.00 97.69 140 ARG A C 1
ATOM 1094 O O . ARG A 1 140 ? -16.421 -1.817 20.575 1.00 97.69 140 ARG A O 1
ATOM 1101 N N . ASP A 1 141 ? -17.144 -3.780 19.766 1.00 96.75 141 ASP A N 1
ATOM 1102 C CA . ASP A 1 141 ? -17.956 -3.177 18.702 1.00 96.75 141 ASP A CA 1
ATOM 1103 C C . ASP A 1 141 ? -19.235 -2.558 19.302 1.00 96.75 141 ASP A C 1
ATOM 1105 O O . ASP A 1 141 ? -20.122 -3.305 19.729 1.00 96.75 141 ASP A O 1
ATOM 1109 N N . PRO A 1 142 ? -19.395 -1.220 19.302 1.00 94.62 142 PRO A N 1
ATOM 1110 C CA . PRO A 1 142 ? -20.588 -0.580 19.847 1.00 94.62 142 PRO A CA 1
ATOM 1111 C C . PRO A 1 142 ? -21.855 -0.908 19.039 1.00 94.62 142 PRO A C 1
ATOM 1113 O O . PRO A 1 142 ? -22.961 -0.698 19.543 1.00 94.62 142 PRO A O 1
ATOM 1116 N N . PHE A 1 143 ? -21.710 -1.419 17.809 1.00 94.06 143 PHE A N 1
ATOM 1117 C CA . PHE A 1 143 ? -22.808 -1.803 16.920 1.00 94.06 143 PHE A CA 1
ATOM 1118 C C . PHE A 1 143 ? -23.232 -3.274 17.069 1.00 94.06 143 PHE A C 1
ATOM 1120 O O . PHE A 1 143 ? -24.293 -3.639 16.566 1.00 94.06 143 PHE A O 1
ATOM 1127 N N . GLY A 1 144 ? -22.437 -4.116 17.741 1.00 94.38 144 GLY A N 1
ATOM 1128 C CA . GLY A 1 144 ? -22.747 -5.537 17.957 1.00 94.38 144 GLY A CA 1
ATOM 1129 C C . GLY A 1 144 ? -22.757 -6.397 16.685 1.00 94.38 144 GLY A C 1
ATOM 1130 O O . GLY A 1 144 ? -23.489 -7.379 16.609 1.00 94.38 144 GLY A O 1
ATOM 1131 N N . THR A 1 145 ? -21.982 -6.013 15.669 1.00 96.19 145 THR A N 1
ATOM 1132 C CA . THR A 1 145 ? -21.983 -6.629 14.327 1.00 96.19 145 THR A CA 1
ATOM 1133 C C . THR A 1 145 ? -20.699 -7.381 13.982 1.00 96.19 145 THR A C 1
ATOM 1135 O O . THR A 1 145 ? -20.719 -8.231 13.097 1.00 96.19 145 THR A O 1
ATOM 1138 N N . HIS A 1 146 ? -19.587 -7.048 14.636 1.00 97.44 146 HIS A N 1
ATOM 1139 C CA . HIS A 1 146 ? -18.261 -7.609 14.386 1.00 97.44 146 HIS A CA 1
ATOM 1140 C C . HIS A 1 146 ? -17.534 -7.872 15.712 1.00 97.44 146 HIS A C 1
ATOM 1142 O O . HIS A 1 146 ? -17.936 -7.380 16.764 1.00 97.44 146 HIS A O 1
ATOM 1148 N N . ASP A 1 147 ? -16.416 -8.597 15.650 1.00 97.00 147 ASP A N 1
ATOM 1149 C CA . ASP A 1 147 ? -15.637 -8.993 16.834 1.00 97.00 147 ASP A CA 1
ATOM 1150 C C . ASP A 1 147 ? -15.012 -7.814 17.602 1.00 97.00 147 ASP A C 1
ATOM 1152 O O . ASP A 1 147 ? -14.649 -7.946 18.769 1.00 97.00 147 ASP A O 1
ATOM 1156 N N . SER A 1 148 ? -14.832 -6.667 16.942 1.00 97.81 148 SER A N 1
ATOM 1157 C CA . SER A 1 148 ? -14.256 -5.455 17.531 1.00 97.81 148 SER A CA 1
ATOM 1158 C C . SER A 1 148 ? -14.656 -4.206 16.749 1.00 97.81 148 SER A C 1
ATOM 1160 O O . SER A 1 148 ? -15.061 -4.286 15.584 1.00 97.81 148 SER A O 1
ATOM 1162 N N . PHE A 1 149 ? -14.485 -3.035 17.361 1.00 97.06 149 PHE A N 1
ATOM 1163 C CA . PHE A 1 149 ? -14.698 -1.747 16.702 1.00 97.06 149 PHE A CA 1
ATOM 1164 C C . PHE A 1 149 ? -13.791 -1.574 15.474 1.00 97.06 149 PHE A C 1
ATOM 1166 O O . PHE A 1 149 ? -14.251 -1.142 14.415 1.00 97.06 149 PHE A O 1
ATOM 1173 N N . GLY A 1 150 ? -12.525 -1.996 15.571 1.00 97.44 150 GLY A N 1
ATOM 1174 C CA . GLY A 1 150 ? -11.606 -2.030 14.433 1.00 97.44 150 GLY A CA 1
ATOM 1175 C C . GLY A 1 150 ? -12.097 -2.954 13.316 1.00 97.44 150 GLY A C 1
ATOM 1176 O O . GLY A 1 150 ? -12.078 -2.566 12.149 1.00 97.44 150 GLY A O 1
ATOM 1177 N N . ALA A 1 151 ? -12.614 -4.142 13.652 1.00 98.06 151 ALA A N 1
ATOM 1178 C CA . ALA A 1 151 ? -13.179 -5.064 12.663 1.00 98.06 151 ALA A CA 1
ATOM 1179 C C . ALA A 1 151 ? -14.411 -4.480 11.951 1.00 98.06 151 ALA A C 1
ATOM 1181 O O . ALA A 1 151 ? -14.504 -4.598 10.726 1.00 98.06 151 ALA A O 1
ATOM 1182 N N . HIS A 1 152 ? -15.303 -3.796 12.680 1.00 97.62 152 HIS A N 1
ATOM 1183 C CA . HIS A 1 152 ? -16.438 -3.081 12.088 1.00 97.62 152 HIS A CA 1
ATOM 1184 C C . HIS A 1 152 ? -15.964 -2.036 11.074 1.00 97.62 152 HIS A C 1
ATOM 1186 O O . HIS A 1 152 ? -16.387 -2.039 9.917 1.00 97.62 152 HIS A O 1
ATOM 1192 N N . ASN A 1 153 ? -15.050 -1.156 11.482 1.00 97.19 153 ASN A N 1
ATOM 1193 C CA . ASN A 1 153 ? -14.558 -0.075 10.629 1.00 97.19 153 ASN A CA 1
ATOM 1194 C C . ASN A 1 153 ? -13.754 -0.598 9.429 1.00 97.19 153 ASN A C 1
ATOM 1196 O O . ASN A 1 153 ? -13.903 -0.084 8.322 1.00 97.19 153 ASN A O 1
ATOM 1200 N N . ASN A 1 154 ? -12.995 -1.682 9.594 1.00 98.19 154 ASN A N 1
ATOM 1201 C CA . ASN A 1 154 ? -12.326 -2.368 8.488 1.00 98.19 154 ASN A CA 1
ATOM 1202 C C . ASN A 1 154 ? -13.323 -2.955 7.482 1.00 98.19 154 ASN A C 1
ATOM 1204 O O . ASN A 1 154 ? -13.120 -2.835 6.274 1.00 98.19 154 ASN A O 1
ATOM 1208 N N . ALA A 1 155 ? -14.422 -3.555 7.945 1.00 98.19 155 ALA A N 1
ATOM 1209 C CA . ALA A 1 155 ? -15.477 -4.028 7.052 1.00 98.19 155 ALA A CA 1
ATOM 1210 C C . ALA A 1 155 ? -16.140 -2.867 6.292 1.00 98.19 155 ALA A C 1
ATOM 1212 O O . ALA A 1 155 ? -16.386 -2.985 5.090 1.00 98.19 155 ALA A O 1
ATOM 1213 N N . ARG A 1 156 ? -16.355 -1.722 6.958 1.00 97.50 156 ARG A N 1
ATOM 1214 C CA . ARG A 1 156 ? -16.853 -0.493 6.319 1.00 97.50 156 ARG A CA 1
ATOM 1215 C C . ARG A 1 156 ? -15.883 0.058 5.282 1.00 97.50 156 ARG A C 1
ATOM 1217 O O . ARG A 1 156 ? -16.340 0.427 4.205 1.00 97.50 156 ARG A O 1
ATOM 1224 N N . LEU A 1 157 ? -14.581 0.091 5.577 1.00 98.06 157 LEU A N 1
ATOM 1225 C CA . LEU A 1 157 ? -13.555 0.482 4.610 1.00 98.06 157 LEU A CA 1
ATOM 1226 C C . LEU A 1 157 ? -13.634 -0.404 3.371 1.00 98.06 157 LEU A C 1
ATOM 1228 O O . LEU A 1 157 ? -13.718 0.123 2.267 1.00 98.06 157 LEU A O 1
ATOM 1232 N N . ARG A 1 158 ? -13.624 -1.730 3.546 1.00 98.44 158 ARG A N 1
ATOM 1233 C CA . ARG A 1 158 ? -13.628 -2.652 2.407 1.00 98.44 158 ARG A CA 1
ATOM 1234 C C . ARG A 1 158 ? -14.866 -2.463 1.538 1.00 98.44 158 ARG A C 1
ATOM 1236 O O . ARG A 1 158 ? -14.732 -2.158 0.363 1.00 98.44 158 ARG A O 1
ATOM 1243 N N . ALA A 1 159 ? -16.053 -2.473 2.145 1.00 98.19 159 ALA A N 1
ATOM 1244 C CA . ALA A 1 159 ? -17.300 -2.226 1.423 1.00 98.19 159 ALA A CA 1
ATOM 1245 C C . ALA A 1 159 ? -17.309 -0.864 0.701 1.00 98.19 159 ALA A C 1
ATOM 1247 O O . ALA A 1 159 ? -17.815 -0.753 -0.415 1.00 98.19 159 ALA A O 1
ATOM 1248 N N . PHE A 1 160 ? -16.738 0.172 1.321 1.00 97.81 160 PHE A N 1
ATOM 1249 C CA . PHE A 1 160 ? -16.596 1.488 0.708 1.00 97.81 160 PHE A CA 1
ATOM 1250 C C . PHE A 1 160 ? -15.690 1.435 -0.527 1.00 97.81 160 PHE A C 1
ATOM 1252 O O . PHE A 1 160 ? -16.106 1.885 -1.591 1.00 97.81 160 PHE A O 1
ATOM 1259 N N . LEU A 1 161 ? -14.494 0.852 -0.426 1.00 97.81 161 LEU A N 1
ATOM 1260 C CA . LEU A 1 161 ? -13.562 0.742 -1.553 1.00 97.81 161 LEU A CA 1
ATOM 1261 C C . LEU A 1 161 ? -14.104 -0.153 -2.677 1.00 97.81 161 LEU A C 1
ATOM 1263 O O . LEU A 1 161 ? -14.028 0.227 -3.848 1.00 97.81 161 LEU A O 1
ATOM 1267 N N . ASP A 1 162 ? -14.720 -1.279 -2.319 1.00 98.00 162 ASP A N 1
ATOM 1268 C CA . ASP A 1 162 ? -15.353 -2.214 -3.251 1.00 98.00 162 ASP A CA 1
ATOM 1269 C C . ASP A 1 162 ? -16.470 -1.529 -4.051 1.00 98.00 162 ASP A C 1
ATOM 1271 O O . ASP A 1 162 ? -16.587 -1.734 -5.259 1.00 98.00 162 ASP A O 1
ATOM 1275 N N . SER A 1 163 ? -17.249 -0.642 -3.417 1.00 97.75 163 SER A N 1
ATOM 1276 C CA . SER A 1 163 ? -18.328 0.096 -4.093 1.00 97.75 163 SER A CA 1
ATOM 1277 C C . SER A 1 163 ? -17.843 1.036 -5.208 1.00 97.75 163 SER A C 1
ATOM 1279 O O . SER A 1 163 ? -18.602 1.330 -6.131 1.00 97.75 163 SER A O 1
ATOM 1281 N N . PHE A 1 164 ? -16.579 1.471 -5.158 1.00 96.56 164 PHE A N 1
ATOM 1282 C CA . PHE A 1 164 ? -15.935 2.264 -6.212 1.00 96.56 164 PHE A CA 1
ATOM 1283 C C . PHE A 1 164 ? -15.128 1.414 -7.204 1.00 96.56 164 PHE A C 1
ATOM 1285 O O . PHE A 1 164 ? -14.567 1.963 -8.153 1.00 96.56 164 PHE A O 1
ATOM 1292 N N . GLY A 1 165 ? -15.061 0.093 -7.006 1.00 96.75 165 GLY A N 1
ATOM 1293 C CA . GLY A 1 165 ? -14.333 -0.828 -7.878 1.00 96.75 165 GLY A CA 1
ATOM 1294 C C . GLY A 1 165 ? -12.812 -0.728 -7.760 1.00 96.75 165 GLY A C 1
ATOM 1295 O O . GLY A 1 165 ? -12.108 -0.982 -8.737 1.00 96.75 165 GLY A O 1
ATOM 1296 N N . PHE A 1 166 ? -12.284 -0.327 -6.598 1.00 97.69 166 PHE A N 1
ATOM 1297 C CA . PHE A 1 166 ? -10.837 -0.332 -6.388 1.00 97.69 166 PHE A CA 1
ATOM 1298 C C . PHE A 1 166 ? -10.289 -1.762 -6.340 1.00 97.69 166 PHE A C 1
ATOM 1300 O O . PHE A 1 166 ? -10.807 -2.618 -5.634 1.00 97.69 166 PHE A O 1
ATOM 1307 N N . GLU A 1 167 ? -9.177 -1.995 -7.035 1.00 97.25 167 GLU A N 1
ATOM 1308 C CA . GLU A 1 167 ? -8.380 -3.212 -6.885 1.00 97.25 167 GLU A CA 1
ATOM 1309 C C . GLU A 1 167 ? -7.296 -2.994 -5.828 1.00 97.25 167 GLU A C 1
ATOM 1311 O O . GLU A 1 167 ? -6.352 -2.224 -6.051 1.00 97.25 167 GLU A O 1
ATOM 1316 N N . TYR A 1 168 ? -7.411 -3.685 -4.698 1.00 98.25 168 TYR A N 1
ATOM 1317 C CA . TYR A 1 168 ? -6.472 -3.575 -3.588 1.00 98.25 168 TYR A CA 1
ATOM 1318 C C . TYR A 1 168 ? -6.390 -4.878 -2.784 1.00 98.25 168 TYR A C 1
ATOM 1320 O O . TYR A 1 168 ? -7.225 -5.773 -2.900 1.00 98.25 168 TYR A O 1
ATOM 1328 N N . GLU A 1 169 ? -5.378 -4.957 -1.931 1.00 98.44 169 GLU A N 1
ATOM 1329 C CA . GLU A 1 169 ? -5.192 -6.002 -0.936 1.00 98.44 169 GLU A CA 1
ATOM 1330 C C . GLU A 1 169 ? -5.327 -5.382 0.453 1.00 98.44 169 GLU A C 1
ATOM 1332 O O . GLU A 1 169 ? -4.567 -4.486 0.819 1.00 98.44 169 GLU A O 1
ATOM 1337 N N . PHE A 1 170 ? -6.306 -5.834 1.233 1.00 98.44 170 PHE A N 1
ATOM 1338 C CA . PHE A 1 170 ? -6.446 -5.395 2.618 1.00 98.44 170 PHE A CA 1
ATOM 1339 C C . PHE A 1 170 ? -5.365 -6.043 3.492 1.00 98.44 170 PHE A C 1
ATOM 1341 O O . PHE A 1 170 ? -5.150 -7.252 3.401 1.00 98.44 170 PHE A O 1
ATOM 1348 N N . MET A 1 171 ? -4.728 -5.267 4.370 1.00 98.56 171 MET A N 1
ATOM 1349 C CA . MET A 1 171 ? -3.741 -5.783 5.321 1.00 98.56 171 MET A CA 1
ATOM 1350 C C . MET A 1 171 ? -3.960 -5.184 6.710 1.00 98.56 171 MET A C 1
ATOM 1352 O O . MET A 1 171 ? -4.033 -3.970 6.856 1.00 98.56 171 MET A O 1
ATOM 1356 N N . SER A 1 172 ? -4.063 -6.038 7.727 1.00 98.44 172 SER A N 1
ATOM 1357 C CA . SER A 1 172 ? -4.210 -5.637 9.132 1.00 98.44 172 SER A CA 1
ATOM 1358 C C . SER A 1 172 ? -2.840 -5.452 9.783 1.00 98.44 172 SER A C 1
ATOM 1360 O O . SER A 1 172 ? -1.988 -6.347 9.704 1.00 98.44 172 SER A O 1
ATOM 1362 N N . SER A 1 173 ? -2.622 -4.333 10.477 1.00 98.12 173 SER A N 1
ATOM 1363 C CA . SER A 1 173 ? -1.404 -4.143 11.265 1.00 98.12 173 SER A CA 1
ATOM 1364 C C . SER A 1 173 ? -1.339 -5.139 12.420 1.00 98.12 173 SER A C 1
ATOM 1366 O O . SER A 1 173 ? -0.303 -5.775 12.608 1.00 98.12 173 SER A O 1
ATOM 1368 N N . THR A 1 174 ? -2.454 -5.398 13.110 1.00 98.31 174 THR A N 1
ATOM 1369 C CA . THR A 1 174 ? -2.539 -6.399 14.185 1.00 98.31 174 THR A CA 1
ATOM 1370 C C . THR A 1 174 ? -2.086 -7.779 13.712 1.00 98.31 174 THR A C 1
ATOM 1372 O O . THR A 1 174 ? -1.312 -8.444 14.403 1.00 98.31 174 THR A O 1
ATOM 1375 N N . GLU A 1 175 ? -2.557 -8.234 12.550 1.00 98.00 175 GLU A N 1
ATOM 1376 C CA . GLU A 1 175 ? -2.137 -9.519 11.975 1.00 98.00 175 GLU A CA 1
ATOM 1377 C C . GLU A 1 175 ? -0.652 -9.507 11.597 1.00 98.00 175 GLU A C 1
ATOM 1379 O O . GLU A 1 175 ? 0.078 -10.465 11.864 1.00 98.00 175 GLU A O 1
ATOM 1384 N N . THR A 1 176 ? -0.181 -8.403 11.021 1.00 97.94 176 THR A N 1
ATOM 1385 C CA . THR A 1 176 ? 1.206 -8.265 10.568 1.00 97.94 176 THR A CA 1
ATOM 1386 C C . THR A 1 176 ? 2.196 -8.299 11.737 1.00 97.94 176 THR A C 1
ATOM 1388 O O . THR A 1 176 ? 3.226 -8.966 11.644 1.00 97.94 176 THR A O 1
ATOM 1391 N N . TYR A 1 177 ? 1.854 -7.676 12.868 1.00 97.69 177 TYR A N 1
ATOM 1392 C CA . TYR A 1 177 ? 2.617 -7.806 14.111 1.00 97.69 177 TYR A CA 1
ATOM 1393 C C . TYR A 1 177 ? 2.520 -9.219 14.701 1.00 97.69 177 TYR A C 1
ATOM 1395 O O . TYR A 1 177 ? 3.537 -9.811 15.045 1.00 97.69 177 TYR A O 1
ATOM 1403 N N . ARG A 1 178 ? 1.317 -9.800 14.802 1.00 97.69 178 ARG A N 1
ATOM 1404 C CA . ARG A 1 178 ? 1.129 -11.124 15.433 1.00 97.69 178 ARG A CA 1
ATOM 1405 C C . ARG A 1 178 ? 1.773 -12.276 14.668 1.00 97.69 178 ARG A C 1
ATOM 1407 O O . ARG A 1 178 ? 2.172 -13.255 15.286 1.00 97.69 178 ARG A O 1
ATOM 1414 N N . SER A 1 179 ? 1.838 -12.179 13.346 1.00 98.06 179 SER A N 1
ATOM 1415 C CA . SER A 1 179 ? 2.452 -13.199 12.487 1.00 98.06 179 SER A CA 1
ATOM 1416 C C . SER A 1 179 ? 3.983 -13.152 12.479 1.00 98.06 179 SER A C 1
ATOM 1418 O O . SER A 1 179 ? 4.605 -14.022 11.875 1.00 98.06 179 SER A O 1
ATOM 1420 N N . GLY A 1 180 ? 4.590 -12.140 13.106 1.00 97.50 180 GLY A N 1
ATOM 1421 C CA . GLY A 1 180 ? 6.035 -11.920 13.083 1.00 97.50 180 GLY A CA 1
ATOM 1422 C C . GLY A 1 180 ? 6.558 -11.348 11.762 1.00 97.50 180 GLY A C 1
ATOM 1423 O O . GLY A 1 180 ? 7.764 -11.255 11.538 1.00 97.50 180 GLY A O 1
ATOM 1424 N N . ARG A 1 181 ? 5.670 -10.926 10.850 1.00 97.19 181 ARG A N 1
ATOM 1425 C CA . ARG A 1 181 ? 6.061 -10.397 9.533 1.00 97.19 181 ARG A CA 1
ATOM 1426 C C . ARG A 1 181 ? 6.925 -9.134 9.630 1.00 97.19 181 ARG A C 1
ATOM 1428 O O . ARG A 1 181 ? 7.716 -8.876 8.723 1.00 97.19 181 ARG A O 1
ATOM 1435 N N . PHE A 1 182 ? 6.788 -8.363 10.707 1.00 97.25 182 PHE A N 1
ATOM 1436 C CA . PHE A 1 182 ? 7.621 -7.188 10.971 1.00 97.25 182 PHE A CA 1
ATOM 1437 C C . PHE A 1 182 ? 8.873 -7.469 11.812 1.00 97.25 182 PHE A C 1
ATOM 1439 O O . PHE A 1 182 ? 9.716 -6.579 11.912 1.00 97.25 182 PHE A O 1
ATOM 1446 N N . ASP A 1 183 ? 9.066 -8.677 12.346 1.00 97.44 183 ASP A N 1
ATOM 1447 C CA . ASP A 1 183 ? 10.111 -8.962 13.343 1.00 97.44 183 ASP A CA 1
ATOM 1448 C C . ASP A 1 183 ? 11.516 -8.602 12.860 1.00 97.44 183 ASP A C 1
ATOM 1450 O O . ASP A 1 183 ? 12.264 -7.943 13.576 1.00 97.44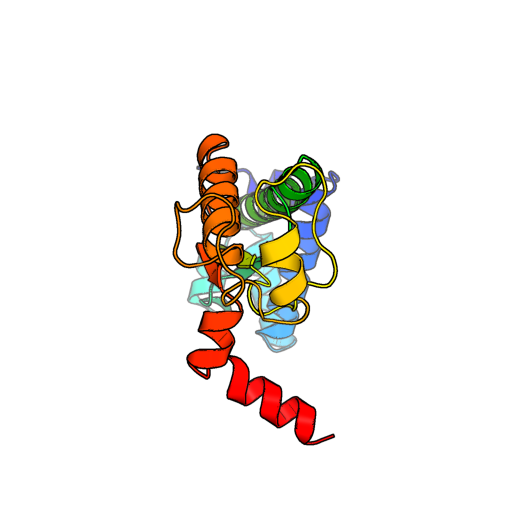 183 ASP A O 1
ATOM 1454 N N . ALA A 1 184 ? 11.861 -8.956 11.617 1.00 97.44 184 ALA A N 1
ATOM 1455 C CA . ALA A 1 184 ? 13.171 -8.634 11.052 1.00 97.44 184 ALA A CA 1
ATOM 1456 C C . ALA A 1 184 ? 13.439 -7.118 11.031 1.00 97.44 184 ALA A C 1
ATOM 1458 O O . ALA A 1 184 ? 14.528 -6.676 11.388 1.00 97.44 184 ALA A O 1
ATOM 1459 N N . ALA A 1 185 ? 12.439 -6.317 10.652 1.00 95.88 185 ALA A N 1
ATOM 1460 C CA . ALA A 1 185 ? 12.562 -4.863 10.636 1.00 95.88 185 ALA A CA 1
ATOM 1461 C C . ALA A 1 185 ? 12.602 -4.279 12.057 1.00 95.88 1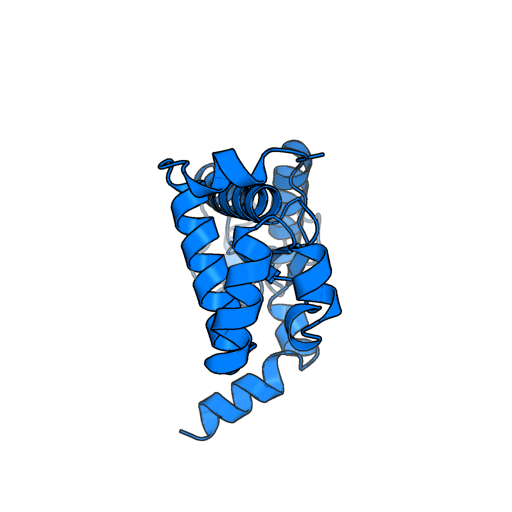85 ALA A C 1
ATOM 1463 O O . ALA A 1 185 ? 13.385 -3.367 12.319 1.00 95.88 185 ALA A O 1
ATOM 1464 N N . LEU A 1 186 ? 11.799 -4.821 12.979 1.00 96.38 186 LEU A N 1
ATOM 1465 C CA . LEU A 1 186 ? 11.781 -4.406 14.384 1.00 96.38 186 LEU A CA 1
ATOM 1466 C C . LEU A 1 186 ? 13.133 -4.656 15.064 1.00 96.38 186 LEU A C 1
ATOM 1468 O O . LEU A 1 186 ? 13.624 -3.779 15.770 1.00 96.38 186 LEU A O 1
ATOM 1472 N N . LEU A 1 187 ? 13.772 -5.799 14.801 1.00 97.00 187 LEU A N 1
ATOM 1473 C CA . LEU A 1 187 ? 15.119 -6.096 15.296 1.00 97.00 187 LEU A CA 1
ATOM 1474 C C . LEU A 1 187 ? 16.145 -5.082 14.773 1.00 97.00 187 LEU A C 1
ATOM 1476 O O . LEU A 1 187 ? 16.888 -4.515 15.567 1.00 97.00 187 LEU A O 1
ATOM 1480 N N . THR A 1 188 ? 16.121 -4.755 13.476 1.00 96.56 188 THR A N 1
ATOM 1481 C CA . THR A 1 188 ? 17.000 -3.713 12.913 1.00 96.56 188 THR A CA 1
ATOM 1482 C C . THR A 1 188 ? 16.782 -2.337 13.555 1.00 96.56 188 THR A C 1
ATOM 1484 O O . THR A 1 188 ? 17.731 -1.566 13.691 1.00 96.56 188 THR A O 1
ATOM 1487 N N . MET A 1 189 ? 15.548 -1.995 13.946 1.00 95.00 189 MET A N 1
ATOM 1488 C CA . MET A 1 189 ? 15.277 -0.736 14.654 1.00 95.00 189 MET A CA 1
ATOM 1489 C C . MET A 1 189 ? 15.859 -0.721 16.072 1.00 95.00 189 MET A C 1
ATOM 1491 O O . MET A 1 189 ? 16.256 0.345 16.528 1.00 95.00 189 MET A O 1
ATOM 1495 N N . LEU A 1 190 ? 15.917 -1.873 16.748 1.00 95.94 190 LEU A N 1
ATOM 1496 C CA . LEU A 1 190 ? 16.467 -2.017 18.102 1.00 95.94 190 LEU A CA 1
ATOM 1497 C C . LEU A 1 190 ? 18.000 -2.059 18.146 1.00 95.94 190 LEU A C 1
ATOM 1499 O O . LEU A 1 190 ? 18.585 -1.801 19.192 1.00 95.94 190 LEU A O 1
ATOM 1503 N N . GLU A 1 191 ? 18.657 -2.398 17.039 1.00 94.19 191 GLU A N 1
ATOM 1504 C CA . GLU A 1 191 ? 20.124 -2.444 16.936 1.00 94.19 191 GLU A CA 1
ATOM 1505 C C . GLU A 1 191 ? 20.798 -1.056 16.990 1.00 94.19 191 GLU A C 1
ATOM 1507 O O . GLU A 1 191 ? 22.027 -0.969 16.947 1.00 94.19 191 GLU A O 1
ATOM 1512 N N . ARG A 1 192 ? 20.021 0.030 17.064 1.00 65.88 192 ARG A N 1
ATOM 1513 C CA . ARG A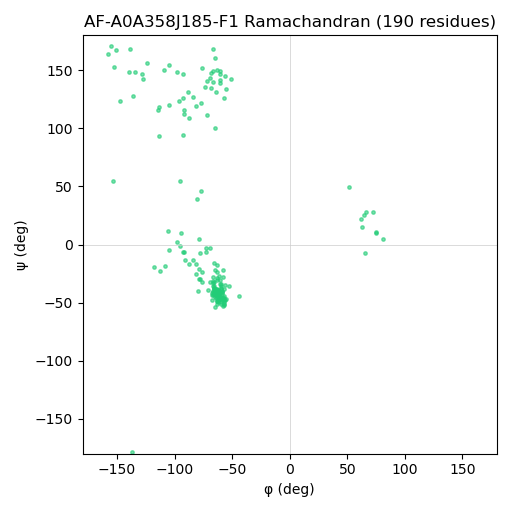 1 192 ? 20.484 1.425 17.076 1.00 65.88 192 ARG A CA 1
ATOM 1514 C C . ARG A 1 192 ? 20.098 2.138 18.362 1.00 65.88 192 ARG A C 1
ATOM 1516 O O . ARG A 1 192 ? 20.843 3.079 18.713 1.00 65.88 192 ARG A O 1
#

Secondary structure (DSSP, 8-state):
---S-HHHHHH--SHHHHHHHHHHHHHHHHHS-HHHHHHHHHHHHTT-HHHHHHH-GGG-SPEEEEEEE-TTS---HHHHHHHHHHHHHHHHHHHHTTT-S-EEEEEEE-TTSB--SPPTT-S-HHHHHHTTTSBTTTS--TTSSSSSHHHHHHHHHHHHHHHTT---EEEEHHHHHHTTTTHHHHHHHHT-

Sequence (192 aa):
MLQNLETLSREARSWPFEQARNLLAHVLKKRLSDAERDAAKLLIDAGKTDEALATFEALNKPVILETGYGPSGLPHMGTFGEVARTTMVRNAFRALTGDHWATRLIAFSDDMDGLRKVPEGIPNPEMLREDLHLPLTKVRDPFGTHDSFGAHNNARLRAFLDSFGFEYEFMSSTETYRSGRFDAALLTMLER

Radius of gyration: 20.53 Å; Cα contacts (8 Å, |Δi|>4): 278; chains: 1; bounding box: 49×29×56 Å

pLDDT: mean 95.17, std 5.9, range [59.25, 98.62]

Foldseek 3Di:
DQAPLQVVLCPDPPPLSVLLVVLLLVLLVVQDDPVLSVVLCVCLNVLNLVVNCVVRVSQQDAAEAEFEDELLDADDPVNVVRLVSSVSNVVSNCNNRRVNGHYAYEYEYAQQFFNQAQDPPAAPSVQQVVRGGGRQQCDCCNVPPDNGSSRVRLVNSVVVCVVVVRGHHYHYPVCCVVVCVCVVVVVVVVVD

Solvent-accessible surface area (backbone atoms only — not comparable 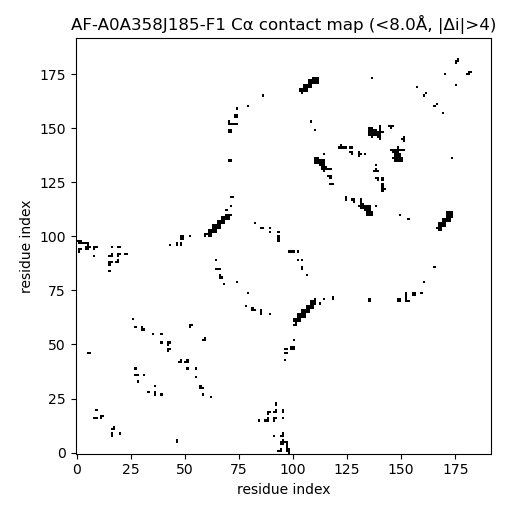to full-atom values): 10469 Å² total; per-residue (Å²): 145,43,76,94,33,31,71,61,36,68,72,40,80,54,67,39,29,51,50,19,52,52,48,50,55,49,52,39,64,75,54,40,55,75,72,55,32,54,56,39,46,53,32,35,75,72,68,35,30,59,60,31,40,73,69,36,68,67,57,69,59,60,49,78,45,77,39,80,41,64,32,79,53,76,77,46,72,68,55,50,49,50,51,50,53,53,48,45,25,52,51,32,34,27,22,45,35,55,58,61,62,57,70,45,39,34,44,36,28,47,26,49,46,50,34,85,68,74,67,84,96,54,60,59,57,70,65,45,61,76,31,50,62,34,28,22,62,69,19,70,29,62,82,73,81,43,92,5,34,13,47,43,27,48,51,50,38,50,55,54,43,52,75,74,66,60,83,67,42,82,41,52,41,48,56,38,58,73,70,48,75,48,45,72,61,54,53,61,62,68,78,109

Nearest PDB structures (foldseek):
  1irx-assembly1_A  TM=8.712E-01  e=2.468E-09  Pyrococcus horikoshii
  1irx-assembly2_B  TM=8.417E-01  e=8.565E-09  Pyrococcus horikoshii
  3g6k-assembly1_A  TM=2.055E-01  e=1.217E-01  Nakaseomyces glabratus
  7xpm-assembly1_A  TM=1.979E-01  e=1.465E+00  Escherichia coli
  8skb-assembly1_B-2  TM=2.234E-01  e=4.012E+00  Myrciaria dubia